Protein AF-X8J5B0-F1 (afdb_monomer_lite)

Structure (mmCIF, N/CA/C/O backbone):
data_AF-X8J5B0-F1
#
_entry.id   AF-X8J5B0-F1
#
loop_
_atom_site.group_PDB
_atom_site.id
_atom_site.type_symbol
_atom_site.label_atom_id
_atom_site.label_alt_id
_atom_site.label_comp_id
_atom_site.label_asym_id
_atom_site.label_entity_id
_atom_site.label_seq_id
_atom_site.pdbx_PDB_ins_code
_atom_site.Cartn_x
_atom_site.Cartn_y
_atom_site.Cartn_z
_atom_site.occupancy
_atom_site.B_iso_or_equiv
_atom_site.auth_seq_id
_atom_site.auth_comp_id
_atom_site.auth_asym_id
_atom_site.auth_atom_id
_atom_site.pdbx_PDB_model_num
ATOM 1 N N . MET A 1 1 ? 30.780 -1.123 -20.603 1.00 78.81 1 MET A N 1
ATOM 2 C CA . MET A 1 1 ? 30.070 -2.339 -20.134 1.00 78.81 1 MET A CA 1
ATOM 3 C C . MET A 1 1 ? 29.829 -2.353 -18.620 1.00 78.81 1 MET A C 1
ATOM 5 O O . MET A 1 1 ? 28.725 -2.694 -18.225 1.00 78.81 1 MET A O 1
ATOM 9 N N . ALA A 1 2 ? 30.777 -1.928 -17.771 1.00 89.94 2 ALA A N 1
ATOM 10 C CA . ALA A 1 2 ? 30.616 -1.955 -16.305 1.00 89.94 2 ALA A CA 1
ATOM 11 C C . ALA A 1 2 ? 29.421 -1.137 -15.756 1.00 89.94 2 ALA A C 1
ATOM 13 O O . ALA A 1 2 ? 28.696 -1.621 -14.894 1.00 89.94 2 ALA A O 1
ATOM 14 N N . SER A 1 3 ? 29.159 0.060 -16.295 1.00 88.50 3 SER A N 1
ATOM 15 C CA . SER A 1 3 ? 28.029 0.903 -15.857 1.00 88.50 3 SER A CA 1
ATOM 16 C C . SER A 1 3 ? 26.660 0.233 -16.072 1.00 88.50 3 SER A C 1
ATOM 18 O O . SER A 1 3 ? 25.812 0.274 -15.188 1.00 88.50 3 SER A O 1
ATOM 20 N N . GLN A 1 4 ? 26.477 -0.478 -17.190 1.00 86.25 4 GLN A N 1
ATOM 21 C CA . GLN A 1 4 ? 25.236 -1.202 -17.497 1.00 86.25 4 GLN A CA 1
ATOM 22 C C . GLN A 1 4 ? 24.986 -2.375 -16.538 1.00 86.25 4 GLN A C 1
ATOM 24 O O . GLN A 1 4 ? 23.852 -2.625 -16.132 1.00 86.25 4 GLN A O 1
ATOM 29 N N . LEU A 1 5 ? 26.048 -3.082 -16.139 1.00 91.38 5 LEU A N 1
ATOM 30 C CA . LEU A 1 5 ? 25.951 -4.162 -15.157 1.00 91.38 5 LEU A CA 1
ATOM 31 C C . LEU A 1 5 ? 25.503 -3.621 -13.790 1.00 91.38 5 LEU A C 1
ATOM 33 O O . LEU A 1 5 ? 24.628 -4.203 -13.154 1.00 91.38 5 LEU A O 1
ATOM 37 N N . MET A 1 6 ? 26.059 -2.483 -13.367 1.00 93.19 6 MET A N 1
ATOM 38 C CA . MET A 1 6 ? 25.746 -1.874 -12.075 1.00 93.19 6 MET A CA 1
ATOM 39 C C . MET A 1 6 ? 24.277 -1.439 -11.989 1.00 93.19 6 MET A C 1
ATOM 41 O O . MET A 1 6 ? 23.604 -1.758 -11.011 1.00 93.19 6 MET A O 1
ATOM 45 N N . THR A 1 7 ? 23.743 -0.799 -13.034 1.00 86.62 7 THR A N 1
ATOM 46 C CA . THR A 1 7 ? 22.325 -0.406 -13.079 1.00 86.62 7 THR A CA 1
ATOM 47 C C . THR A 1 7 ? 21.396 -1.620 -13.024 1.00 86.62 7 THR A C 1
ATOM 49 O O . THR A 1 7 ? 20.408 -1.601 -12.290 1.00 86.62 7 THR A O 1
ATOM 52 N N . ARG A 1 8 ? 21.733 -2.708 -13.734 1.00 89.31 8 ARG A N 1
ATOM 53 C CA . ARG A 1 8 ? 20.959 -3.961 -13.696 1.00 89.31 8 ARG A CA 1
ATOM 54 C C . ARG A 1 8 ? 20.947 -4.587 -12.301 1.00 89.31 8 ARG A C 1
ATOM 56 O O . ARG A 1 8 ? 19.889 -5.001 -11.839 1.00 89.31 8 ARG A O 1
ATOM 63 N N . ILE A 1 9 ? 22.089 -4.610 -11.612 1.00 92.38 9 ILE A N 1
ATOM 64 C CA . ILE A 1 9 ? 22.187 -5.138 -10.243 1.00 92.38 9 ILE A CA 1
ATOM 65 C C . ILE A 1 9 ? 21.355 -4.295 -9.272 1.00 92.38 9 ILE A C 1
ATOM 67 O O . ILE A 1 9 ? 20.587 -4.858 -8.498 1.00 92.38 9 ILE A O 1
ATOM 71 N N . ILE A 1 10 ? 21.455 -2.963 -9.333 1.00 89.12 10 ILE A N 1
ATOM 72 C CA . ILE A 1 10 ? 20.682 -2.063 -8.459 1.00 89.12 10 ILE A CA 1
ATOM 73 C C . ILE A 1 10 ? 19.178 -2.263 -8.665 1.00 89.12 10 ILE A C 1
ATOM 75 O O . ILE A 1 10 ? 18.428 -2.295 -7.689 1.00 89.12 10 ILE A O 1
ATOM 79 N N . PHE A 1 11 ? 18.746 -2.428 -9.917 1.00 83.50 11 PHE A N 1
ATOM 80 C CA . PHE A 1 11 ? 17.347 -2.664 -10.251 1.00 83.50 11 PHE A CA 1
ATOM 81 C C . PHE A 1 11 ? 16.844 -4.010 -9.715 1.00 83.50 11 PHE A C 1
ATOM 83 O O . PHE A 1 11 ? 15.803 -4.054 -9.065 1.00 83.50 11 PHE A O 1
ATOM 90 N N . ILE A 1 12 ? 17.603 -5.093 -9.918 1.00 84.62 12 ILE A N 1
ATOM 91 C CA . ILE A 1 12 ? 17.272 -6.425 -9.382 1.00 84.62 12 ILE A CA 1
ATOM 92 C C . ILE A 1 12 ? 17.216 -6.387 -7.852 1.00 84.62 12 ILE A C 1
ATOM 94 O O . ILE A 1 12 ? 16.295 -6.934 -7.248 1.00 84.62 12 ILE A O 1
ATOM 98 N N . LEU A 1 13 ? 18.173 -5.704 -7.224 1.00 89.31 13 LEU A N 1
ATOM 99 C CA . LEU A 1 13 ? 18.227 -5.559 -5.777 1.00 89.31 13 LEU A CA 1
ATOM 100 C C . LEU A 1 13 ? 17.008 -4.789 -5.252 1.00 89.31 13 LEU A C 1
ATOM 102 O O . LEU A 1 13 ? 16.377 -5.244 -4.305 1.00 89.31 13 LEU A O 1
ATOM 106 N N . HIS A 1 14 ? 16.617 -3.683 -5.890 1.00 84.19 14 HIS A N 1
ATOM 107 C CA . HIS A 1 14 ? 15.386 -2.968 -5.534 1.00 84.19 14 HIS A CA 1
ATOM 108 C C . HIS A 1 14 ? 14.144 -3.837 -5.737 1.00 84.19 14 HIS A C 1
ATOM 110 O O . HIS A 1 14 ? 13.290 -3.886 -4.855 1.00 84.19 14 HIS A O 1
ATOM 116 N N . ALA A 1 15 ? 14.062 -4.566 -6.852 1.00 80.06 15 ALA A N 1
ATOM 117 C CA . ALA A 1 15 ? 12.947 -5.461 -7.143 1.00 80.06 15 ALA A CA 1
ATOM 118 C C . ALA A 1 15 ? 12.813 -6.603 -6.117 1.00 80.06 15 ALA A C 1
ATOM 120 O O . ALA A 1 15 ? 11.701 -7.052 -5.860 1.00 80.06 15 ALA A O 1
ATOM 121 N N . LEU A 1 16 ? 13.918 -7.047 -5.506 1.00 82.12 16 LEU A N 1
ATOM 122 C CA . LEU A 1 16 ? 13.927 -8.061 -4.445 1.00 82.12 16 LEU A CA 1
ATOM 123 C C . LEU A 1 16 ? 13.695 -7.478 -3.045 1.00 82.12 16 LEU A C 1
ATOM 125 O O . LEU A 1 16 ? 12.990 -8.079 -2.241 1.00 82.12 16 LEU A O 1
ATOM 129 N N . ILE A 1 17 ? 14.269 -6.316 -2.738 1.00 84.44 17 ILE A N 1
ATOM 130 C CA . ILE A 1 17 ? 14.182 -5.694 -1.409 1.00 84.44 17 ILE A CA 1
ATOM 131 C C . ILE A 1 17 ? 12.784 -5.121 -1.157 1.00 84.44 17 ILE A C 1
ATOM 133 O O . ILE A 1 17 ? 12.242 -5.272 -0.063 1.00 84.44 17 ILE A O 1
ATOM 137 N N . LEU A 1 18 ? 12.174 -4.487 -2.158 1.00 81.50 18 LEU A N 1
ATOM 138 C CA . LEU A 1 18 ? 10.879 -3.820 -2.017 1.00 81.50 18 LEU A CA 1
ATOM 139 C C . LEU A 1 18 ? 9.735 -4.760 -1.570 1.00 81.50 18 LEU A C 1
ATOM 141 O O . LEU A 1 18 ? 9.028 -4.392 -0.628 1.00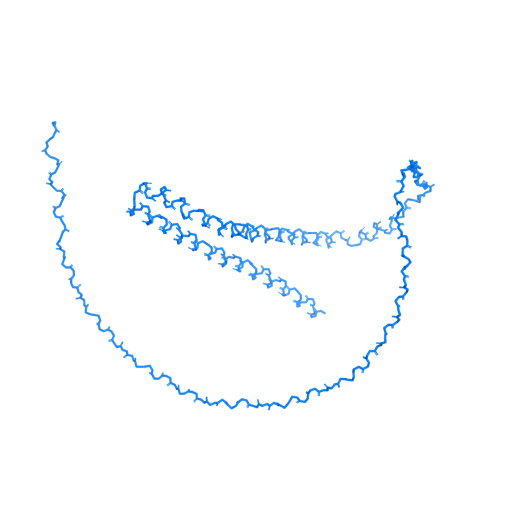 81.50 18 LEU A O 1
ATOM 145 N N . PRO A 1 19 ? 9.558 -5.981 -2.122 1.00 80.94 19 PRO A N 1
ATOM 146 C CA . PRO A 1 19 ? 8.548 -6.911 -1.617 1.00 80.94 19 PRO A CA 1
ATOM 147 C C . PRO A 1 19 ? 8.858 -7.416 -0.202 1.00 80.94 19 PRO A C 1
ATOM 149 O O . PRO A 1 19 ? 7.925 -7.644 0.563 1.00 80.94 19 PRO A O 1
ATOM 152 N N . ILE A 1 20 ? 10.136 -7.541 0.181 1.00 81.19 20 ILE A N 1
ATOM 153 C CA . ILE A 1 20 ? 10.522 -7.942 1.544 1.00 81.19 20 ILE A CA 1
ATOM 154 C C . ILE A 1 20 ? 10.101 -6.868 2.550 1.00 81.19 20 ILE A C 1
ATOM 156 O O . ILE A 1 20 ? 9.441 -7.183 3.538 1.00 81.19 20 ILE A O 1
ATOM 160 N N . TRP A 1 21 ? 10.414 -5.595 2.288 1.00 82.00 21 TRP A N 1
ATOM 161 C CA . TRP A 1 21 ? 9.965 -4.493 3.146 1.00 82.00 21 TRP A CA 1
ATOM 162 C C . TRP A 1 21 ? 8.443 -4.404 3.198 1.00 82.00 21 TRP A C 1
ATOM 164 O O . TRP A 1 21 ? 7.877 -4.270 4.282 1.00 82.00 21 TRP A O 1
ATOM 174 N N . CYS A 1 22 ? 7.775 -4.544 2.050 1.00 79.25 22 CYS A N 1
ATOM 175 C CA . CYS A 1 22 ? 6.317 -4.576 1.988 1.00 79.25 22 CYS A CA 1
ATOM 176 C C . CYS A 1 22 ? 5.740 -5.685 2.882 1.00 79.25 22 CYS A C 1
ATOM 178 O O . CYS A 1 22 ? 4.802 -5.438 3.639 1.00 79.25 22 CYS A O 1
ATOM 180 N N . LEU A 1 23 ? 6.321 -6.887 2.843 1.00 80.94 23 LEU A N 1
ATOM 181 C CA . LEU A 1 23 ? 5.906 -8.024 3.662 1.00 80.94 23 LEU A CA 1
ATOM 182 C C . LEU A 1 23 ? 6.139 -7.775 5.160 1.00 80.94 23 LEU A C 1
ATOM 184 O O . LEU A 1 23 ? 5.244 -8.045 5.958 1.00 80.94 23 LEU A O 1
ATOM 188 N N . VAL A 1 24 ? 7.286 -7.208 5.549 1.00 82.56 24 VAL A N 1
ATOM 189 C CA . VAL A 1 24 ? 7.572 -6.836 6.950 1.00 82.56 24 VAL A CA 1
ATOM 190 C C . VAL A 1 24 ? 6.544 -5.831 7.477 1.00 82.56 24 VAL A C 1
ATOM 192 O O . VAL A 1 24 ? 6.011 -6.018 8.572 1.00 82.56 24 VAL A O 1
ATOM 195 N N . TYR A 1 25 ? 6.213 -4.802 6.694 1.00 79.81 25 TYR A N 1
ATOM 196 C CA . TYR A 1 25 ? 5.171 -3.839 7.059 1.00 79.81 25 TYR A CA 1
ATOM 197 C C . TYR A 1 25 ? 3.799 -4.501 7.207 1.00 79.81 25 TYR A C 1
ATOM 199 O O . TYR A 1 25 ? 3.082 -4.218 8.167 1.00 79.81 25 TYR A O 1
ATOM 207 N N . LEU A 1 26 ? 3.445 -5.407 6.294 1.00 79.00 26 LEU A N 1
ATOM 208 C CA . LEU A 1 26 ? 2.178 -6.139 6.337 1.00 79.00 26 LEU A CA 1
ATOM 209 C C . LEU A 1 26 ? 2.085 -7.010 7.601 1.00 79.00 26 LEU A C 1
ATOM 211 O O . LEU A 1 26 ? 1.063 -6.996 8.284 1.00 79.00 26 LEU A O 1
ATOM 215 N N . ILE A 1 27 ? 3.171 -7.697 7.966 1.00 82.38 27 ILE A N 1
ATOM 216 C CA . ILE A 1 27 ? 3.254 -8.474 9.211 1.00 82.38 27 ILE A CA 1
ATOM 217 C C . ILE A 1 27 ? 3.083 -7.564 10.432 1.00 82.38 27 ILE A C 1
ATOM 219 O O . ILE A 1 27 ? 2.271 -7.871 11.301 1.00 82.38 27 ILE A O 1
ATOM 223 N N . MET A 1 28 ? 3.796 -6.435 10.499 1.00 81.56 28 MET A N 1
ATOM 224 C CA . MET A 1 28 ? 3.673 -5.486 11.616 1.00 81.56 28 MET A CA 1
ATOM 225 C C . MET A 1 28 ? 2.237 -4.981 11.786 1.00 81.56 28 MET A C 1
ATOM 227 O O . MET A 1 28 ? 1.716 -4.930 12.899 1.00 81.56 28 MET A O 1
ATOM 231 N N . LEU A 1 29 ? 1.566 -4.667 10.682 1.00 78.81 29 LEU A N 1
ATOM 232 C CA . LEU A 1 29 ? 0.170 -4.239 10.690 1.00 78.81 29 LEU A CA 1
ATOM 233 C C . LEU A 1 29 ? -0.788 -5.340 11.131 1.00 78.81 29 LEU A C 1
ATOM 235 O O . LEU A 1 29 ? -1.706 -5.074 11.904 1.00 78.81 29 LEU A O 1
ATOM 239 N N . LEU A 1 30 ? -0.566 -6.570 10.672 1.00 82.56 30 LEU A N 1
ATOM 240 C CA . LEU A 1 30 ? -1.341 -7.729 11.097 1.00 82.56 30 LEU A CA 1
ATOM 241 C C . LEU A 1 30 ? -1.200 -7.955 12.609 1.00 82.56 30 LEU A C 1
ATOM 243 O O . LEU A 1 30 ? -2.203 -8.152 13.288 1.00 82.56 30 LEU A O 1
ATOM 247 N N . VAL A 1 31 ? 0.016 -7.844 13.149 1.00 85.31 31 VAL A N 1
ATOM 248 C CA . VAL A 1 31 ? 0.277 -7.945 14.594 1.00 85.31 31 VAL A CA 1
ATOM 249 C C . VAL A 1 31 ? -0.471 -6.857 15.366 1.00 85.31 31 VAL A C 1
ATOM 251 O O . VAL A 1 31 ? -1.183 -7.170 16.318 1.00 85.31 31 VAL A O 1
ATOM 254 N N . VAL A 1 32 ? -0.375 -5.594 14.942 1.00 82.12 32 VAL A N 1
ATOM 255 C CA . VAL A 1 32 ? -1.097 -4.481 15.586 1.00 82.12 32 VAL A CA 1
ATOM 256 C C . VAL A 1 32 ? -2.612 -4.694 15.519 1.00 82.12 32 VAL A C 1
ATOM 258 O O . VAL A 1 32 ? -3.300 -4.523 16.525 1.00 82.12 32 VAL A O 1
ATOM 261 N N . GLY A 1 33 ? -3.134 -5.124 14.369 1.00 81.50 33 GLY A N 1
ATOM 262 C CA . GLY A 1 33 ? -4.551 -5.442 14.198 1.00 81.50 33 GLY A CA 1
ATOM 263 C C . GLY A 1 33 ? -5.023 -6.555 15.136 1.00 81.50 33 GLY A C 1
ATOM 264 O O . GLY A 1 33 ? -6.070 -6.415 15.768 1.00 81.50 33 GLY A O 1
ATOM 265 N N . ILE A 1 34 ? -4.233 -7.622 15.291 1.00 85.25 34 ILE A N 1
ATOM 266 C CA . ILE A 1 34 ? -4.519 -8.714 16.233 1.00 85.25 34 ILE A CA 1
ATOM 267 C C . ILE A 1 34 ? -4.515 -8.207 17.678 1.00 85.25 34 ILE A C 1
ATOM 269 O O . ILE A 1 34 ? -5.426 -8.543 18.430 1.00 85.25 34 ILE A O 1
ATOM 273 N N . ILE A 1 35 ? -3.543 -7.380 18.073 1.00 85.12 35 ILE A N 1
ATOM 274 C CA . ILE A 1 35 ? -3.479 -6.810 19.431 1.00 85.12 35 ILE A CA 1
ATOM 275 C C . ILE A 1 35 ? -4.738 -5.989 19.731 1.00 85.12 35 ILE A C 1
ATOM 277 O O . ILE A 1 35 ? -5.349 -6.162 20.786 1.00 85.12 35 ILE A O 1
ATOM 281 N N . VAL A 1 36 ? -5.159 -5.135 18.796 1.00 81.81 36 VAL A N 1
ATOM 282 C CA . VAL A 1 36 ? -6.389 -4.341 18.934 1.00 81.81 36 VAL A CA 1
ATOM 283 C C . VAL A 1 36 ? -7.616 -5.249 19.028 1.00 81.81 36 VAL A C 1
ATOM 285 O O . VAL A 1 36 ? -8.457 -5.051 19.904 1.00 81.81 36 VAL A O 1
ATOM 288 N N . LEU A 1 37 ? -7.709 -6.272 18.176 1.00 83.31 37 LEU A N 1
ATOM 289 C CA . LEU A 1 37 ? -8.815 -7.230 18.194 1.00 83.31 37 LEU A CA 1
ATOM 290 C C . LEU A 1 37 ? -8.900 -7.974 19.534 1.00 83.31 37 LEU A C 1
ATOM 292 O O . LEU A 1 37 ? -9.986 -8.102 20.097 1.00 83.31 37 LEU A O 1
ATOM 296 N N . LEU A 1 38 ? -7.762 -8.429 20.065 1.00 88.31 38 LEU A N 1
ATOM 297 C CA . LEU A 1 38 ? -7.683 -9.097 21.363 1.00 88.31 38 LEU A CA 1
ATOM 298 C C . LEU A 1 38 ? -8.079 -8.163 22.508 1.00 88.31 38 LEU A C 1
ATOM 300 O O . LEU A 1 38 ? -8.817 -8.581 23.396 1.00 88.31 38 LEU A O 1
ATOM 304 N N . ALA A 1 39 ? -7.647 -6.900 22.475 1.00 82.69 39 ALA A N 1
ATOM 305 C CA . ALA A 1 39 ? -8.042 -5.908 23.472 1.00 82.69 39 ALA A CA 1
ATOM 306 C C . ALA A 1 39 ? -9.564 -5.679 23.473 1.00 82.69 39 ALA A C 1
ATOM 308 O O . ALA A 1 39 ? -10.184 -5.651 24.536 1.00 82.69 39 ALA A O 1
ATOM 309 N N . VAL A 1 40 ? -10.180 -5.586 22.289 1.00 79.69 40 VAL A N 1
ATOM 310 C CA . VAL A 1 40 ? -11.640 -5.463 22.143 1.00 79.69 40 VAL A CA 1
ATOM 311 C C . VAL A 1 40 ? -12.355 -6.721 22.639 1.00 79.69 40 VAL A C 1
ATOM 313 O O . VAL A 1 40 ? -13.332 -6.617 23.381 1.00 79.69 40 VAL A O 1
ATOM 316 N N . ALA A 1 41 ? -11.862 -7.908 22.278 1.00 84.75 41 ALA A N 1
ATOM 317 C CA . ALA A 1 41 ? -12.431 -9.174 22.734 1.00 84.75 41 ALA A CA 1
ATOM 318 C C . ALA A 1 41 ? -12.381 -9.293 24.266 1.00 84.75 41 ALA A C 1
ATOM 320 O O . ALA A 1 41 ? -13.379 -9.647 24.894 1.00 84.75 41 ALA A O 1
ATOM 321 N N . PHE A 1 42 ? -11.251 -8.930 24.876 1.00 86.94 42 PHE A N 1
ATOM 322 C CA . PHE A 1 42 ? -11.080 -8.951 26.327 1.00 86.94 42 PHE A CA 1
ATOM 323 C C . PHE A 1 42 ? -12.009 -7.951 27.031 1.00 86.94 42 PHE A C 1
ATOM 325 O O . PHE A 1 42 ? -12.659 -8.301 28.016 1.00 86.94 42 PHE A O 1
ATOM 332 N N . ALA A 1 43 ? -12.141 -6.735 26.490 1.00 79.81 43 ALA A N 1
ATOM 333 C CA . ALA A 1 43 ? -13.083 -5.739 27.000 1.00 79.81 43 ALA A CA 1
ATOM 334 C C . ALA A 1 43 ? -14.541 -6.234 26.937 1.00 79.81 43 ALA A C 1
ATOM 336 O O . ALA A 1 43 ? -15.314 -6.006 27.869 1.00 79.81 43 ALA A O 1
ATOM 337 N N . GLY A 1 44 ? -14.907 -6.963 25.877 1.00 82.44 44 GLY A N 1
ATOM 338 C CA . GLY A 1 44 ? -16.239 -7.550 25.728 1.00 82.44 44 GLY A CA 1
ATOM 339 C C . GLY A 1 44 ? -16.560 -8.629 26.763 1.00 82.44 44 GLY A C 1
ATOM 340 O O . GLY A 1 44 ? -17.672 -8.657 27.288 1.00 82.44 44 GLY A O 1
ATOM 341 N N . ILE A 1 45 ? -15.584 -9.478 27.100 1.00 87.38 45 ILE A N 1
ATOM 342 C CA . ILE A 1 45 ? -15.751 -10.536 28.111 1.00 87.38 45 ILE A CA 1
ATOM 343 C C . ILE A 1 45 ? -15.959 -9.934 29.510 1.00 87.38 45 ILE A C 1
ATOM 345 O O . ILE A 1 45 ? -16.748 -10.462 30.290 1.00 87.38 45 ILE A O 1
ATOM 349 N N . ALA A 1 46 ? -15.290 -8.822 29.826 1.00 80.94 46 ALA A N 1
ATOM 350 C CA . ALA A 1 46 ? -15.339 -8.214 31.155 1.00 80.94 46 ALA A CA 1
ATOM 351 C C . ALA A 1 46 ? -16.609 -7.384 31.432 1.00 80.94 46 ALA A C 1
ATOM 353 O O . ALA A 1 46 ? -17.001 -7.252 32.590 1.00 80.94 46 ALA A O 1
ATOM 354 N N . GLY A 1 47 ? -17.235 -6.798 30.404 1.00 80.12 47 GLY A N 1
ATOM 355 C CA . GLY A 1 47 ? -18.267 -5.769 30.592 1.00 80.12 47 GLY A CA 1
ATOM 356 C C . GLY A 1 47 ? -19.691 -6.124 30.144 1.00 80.12 47 GLY A C 1
ATOM 357 O O . GLY A 1 47 ? -20.622 -5.377 30.443 1.00 80.12 47 GLY A O 1
ATOM 358 N N . GLY A 1 48 ? -19.895 -7.232 29.426 1.00 83.00 48 GLY A N 1
ATOM 359 C CA . GLY A 1 48 ? -21.196 -7.538 28.821 1.00 83.00 48 GLY A CA 1
ATOM 360 C C . GLY A 1 48 ? -21.596 -6.557 27.701 1.00 83.00 48 GLY A C 1
ATOM 361 O O . GLY A 1 48 ? -20.868 -5.626 27.352 1.00 83.00 48 GLY A O 1
ATOM 362 N N . ALA A 1 49 ? -22.767 -6.777 27.095 1.00 76.31 49 ALA A N 1
ATOM 363 C CA . ALA A 1 49 ? -23.199 -6.059 25.887 1.00 76.31 49 ALA A CA 1
ATOM 364 C C . ALA A 1 49 ? -23.391 -4.540 26.087 1.00 76.31 49 ALA A C 1
ATOM 366 O O . ALA A 1 49 ? -23.166 -3.762 25.160 1.00 76.31 49 ALA A O 1
ATOM 367 N N . GLU A 1 50 ? -23.759 -4.101 27.293 1.00 78.12 50 GLU A N 1
ATOM 368 C CA . GLU A 1 50 ? -23.996 -2.680 27.591 1.00 78.12 50 GLU A CA 1
ATOM 369 C C . GLU A 1 50 ? -22.691 -1.882 27.750 1.00 78.12 50 GLU A C 1
ATOM 371 O O . GLU A 1 50 ? -22.599 -0.728 27.317 1.00 78.12 50 GLU A O 1
ATOM 376 N N . ALA A 1 51 ? -21.637 -2.510 28.282 1.00 73.94 51 ALA A N 1
ATOM 377 C CA . ALA A 1 51 ? -20.307 -1.906 28.326 1.00 73.94 51 ALA A CA 1
ATOM 378 C C . ALA A 1 51 ? -19.674 -1.823 26.930 1.00 73.94 51 ALA A C 1
ATOM 380 O O . ALA A 1 51 ? -18.938 -0.885 26.642 1.00 73.94 51 ALA A O 1
ATOM 381 N N . LEU A 1 52 ? -19.988 -2.768 26.038 1.00 71.75 52 LEU A N 1
ATOM 382 C CA . LEU A 1 52 ? -19.511 -2.740 24.654 1.00 71.75 52 LEU A CA 1
ATOM 383 C C . LEU A 1 52 ? -20.094 -1.569 23.864 1.00 71.75 52 LEU A C 1
ATOM 385 O O . LEU A 1 52 ? -19.365 -0.959 23.091 1.00 71.75 52 LEU A O 1
ATOM 389 N N . ALA A 1 53 ? -21.366 -1.220 24.064 1.00 77.19 53 ALA A N 1
ATOM 390 C CA . ALA A 1 53 ? -21.985 -0.090 23.368 1.00 77.19 53 ALA A CA 1
ATOM 391 C C . ALA A 1 53 ? -21.373 1.256 23.795 1.00 77.19 53 ALA A C 1
ATOM 393 O O . ALA A 1 53 ? -21.030 2.089 22.955 1.00 77.19 53 ALA A O 1
ATOM 394 N N . THR A 1 54 ? -21.162 1.441 25.100 1.00 79.06 54 THR A N 1
ATOM 395 C CA . THR A 1 54 ? -20.553 2.663 25.648 1.00 79.06 54 THR A CA 1
ATOM 396 C C . THR A 1 54 ? -19.057 2.751 25.345 1.00 79.06 54 THR A C 1
ATOM 398 O O . THR A 1 54 ? -18.565 3.825 24.983 1.00 79.06 54 THR A O 1
ATOM 401 N N . ALA A 1 55 ? -18.338 1.626 25.403 1.00 71.12 55 ALA A N 1
ATOM 402 C CA . ALA A 1 55 ? -16.941 1.548 24.990 1.00 71.12 55 ALA A CA 1
ATOM 403 C C . ALA A 1 55 ? -16.784 1.749 23.474 1.00 71.12 55 ALA A C 1
ATOM 405 O O . ALA A 1 55 ? -15.840 2.395 23.026 1.00 71.12 55 ALA A O 1
ATOM 406 N N . ALA A 1 56 ? -17.714 1.256 22.660 1.00 75.06 56 ALA A N 1
ATOM 407 C CA . ALA A 1 56 ? -17.640 1.435 21.219 1.00 75.06 56 ALA A CA 1
ATOM 408 C C . ALA A 1 56 ? -17.658 2.920 20.837 1.00 75.06 56 ALA A C 1
ATOM 410 O O . ALA A 1 56 ? -16.802 3.366 20.079 1.00 75.06 56 ALA A O 1
ATOM 411 N N . GLU A 1 57 ? -18.558 3.725 21.398 1.00 80.25 57 GLU A N 1
ATOM 412 C CA . GLU A 1 57 ? -18.604 5.155 21.069 1.00 80.25 57 GLU A CA 1
ATOM 413 C C . GLU A 1 57 ? -17.402 5.948 21.590 1.00 80.25 57 GLU A C 1
ATOM 415 O O . GLU A 1 57 ? -16.927 6.859 20.904 1.00 80.25 57 GLU A O 1
ATOM 420 N N . THR A 1 58 ? -16.884 5.595 22.768 1.00 83.06 58 THR A N 1
ATOM 421 C CA . THR A 1 58 ? -15.733 6.290 23.366 1.00 83.06 58 THR A CA 1
ATOM 422 C C . THR A 1 58 ? -14.410 5.905 22.718 1.00 83.06 58 THR A C 1
ATOM 424 O O . THR A 1 58 ? -13.553 6.770 22.537 1.00 83.06 58 THR A O 1
ATOM 427 N N . TRP A 1 59 ? -14.247 4.643 22.321 1.00 80.19 59 TRP A N 1
ATOM 428 C CA . TRP A 1 59 ? -12.983 4.129 21.801 1.00 80.19 59 TRP A CA 1
ATOM 429 C C . TRP A 1 59 ? -12.955 4.034 20.273 1.00 80.19 59 TRP A C 1
ATOM 431 O O . TRP A 1 59 ? -11.943 4.412 19.687 1.00 80.19 59 TRP A O 1
ATOM 441 N N . LEU A 1 60 ? -14.030 3.618 19.581 1.00 77.56 60 LEU A N 1
ATOM 442 C CA . LEU A 1 60 ? -13.975 3.489 18.113 1.00 77.56 60 LEU A CA 1
ATOM 443 C C . LEU A 1 60 ? -13.867 4.831 17.397 1.00 77.56 60 LEU A C 1
ATOM 445 O O . LEU A 1 60 ? -13.254 4.876 16.339 1.00 77.56 60 LEU A O 1
ATOM 449 N N . ARG A 1 61 ? -14.432 5.922 17.921 1.00 83.00 61 ARG A N 1
ATOM 450 C CA . ARG A 1 61 ? -14.327 7.234 17.259 1.00 83.00 61 ARG A CA 1
ATOM 451 C C . ARG A 1 61 ? -12.880 7.731 17.148 1.00 83.00 61 ARG A C 1
ATOM 453 O O . ARG A 1 61 ? -12.445 7.995 16.025 1.00 83.00 61 ARG A O 1
ATOM 460 N N . PRO A 1 62 ? -12.104 7.829 18.243 1.00 83.19 62 PRO A N 1
ATOM 461 C CA . PRO A 1 62 ? -10.697 8.195 18.142 1.00 83.19 62 PRO A CA 1
ATOM 462 C C . PRO A 1 62 ? -9.888 7.117 17.419 1.00 83.19 62 PRO A C 1
ATOM 464 O O . PRO A 1 62 ? -9.029 7.456 16.608 1.00 83.19 62 PRO A O 1
ATOM 467 N N . LEU A 1 63 ? -10.196 5.832 17.630 1.00 78.06 63 LEU A N 1
ATOM 468 C CA . LEU A 1 63 ? -9.488 4.749 16.951 1.00 78.06 63 LEU A CA 1
ATOM 469 C C . LEU A 1 63 ? -9.694 4.793 15.434 1.00 78.06 63 LEU A C 1
ATOM 471 O O . LEU A 1 63 ? -8.742 4.576 14.704 1.00 78.06 63 LEU A O 1
ATOM 475 N N . TYR A 1 64 ? -10.891 5.119 14.945 1.00 80.81 64 TYR A N 1
ATOM 476 C CA . TYR A 1 64 ? -11.175 5.253 13.516 1.00 80.81 64 TYR A CA 1
ATOM 477 C C . TYR A 1 64 ? -10.457 6.458 12.912 1.00 80.81 64 TYR A C 1
ATOM 479 O O . TYR A 1 64 ? -9.897 6.351 11.827 1.00 80.81 64 TYR A O 1
ATOM 487 N N . ILE A 1 65 ? -10.412 7.587 13.622 1.00 85.69 65 ILE A N 1
ATOM 488 C CA . ILE A 1 65 ? -9.656 8.771 13.184 1.00 85.69 65 ILE A CA 1
ATOM 489 C C . ILE A 1 65 ? -8.159 8.452 13.098 1.00 85.69 65 ILE A C 1
ATOM 491 O O . ILE A 1 65 ? -7.496 8.870 12.152 1.00 85.69 65 ILE A O 1
ATOM 495 N N . ILE A 1 66 ? -7.640 7.673 14.050 1.00 80.00 66 ILE A N 1
ATOM 496 C CA . ILE A 1 66 ? -6.243 7.235 14.051 1.00 80.00 66 ILE A CA 1
ATOM 497 C C . ILE A 1 66 ? -6.009 6.175 12.971 1.00 80.00 66 ILE A C 1
ATOM 499 O O . ILE A 1 66 ? -5.005 6.258 12.281 1.00 80.00 66 ILE A O 1
ATOM 503 N N . ALA A 1 67 ? -6.918 5.216 12.782 1.00 78.56 67 ALA A N 1
ATOM 504 C CA . ALA A 1 67 ? -6.773 4.084 11.865 1.00 78.56 67 ALA A CA 1
ATOM 505 C C . ALA A 1 67 ? -7.031 4.448 10.396 1.00 78.56 67 ALA A C 1
ATOM 507 O O . ALA A 1 67 ? -6.434 3.839 9.511 1.00 78.56 67 ALA A O 1
ATOM 508 N N . ALA A 1 68 ? -7.875 5.443 10.113 1.00 82.25 68 ALA A N 1
ATOM 509 C CA . ALA A 1 68 ? -8.197 5.892 8.759 1.00 82.25 68 ALA A CA 1
ATOM 510 C C . ALA A 1 68 ? -6.956 6.209 7.896 1.00 82.25 68 ALA A C 1
ATOM 512 O O . ALA A 1 68 ? -6.861 5.661 6.794 1.00 82.25 68 ALA A O 1
ATOM 513 N N . PRO A 1 69 ? -5.969 7.011 8.350 1.00 78.62 69 PRO A N 1
ATOM 514 C CA . PRO A 1 69 ? -4.753 7.235 7.575 1.00 78.62 69 PRO A CA 1
ATOM 515 C C . PRO A 1 69 ? -3.944 5.949 7.389 1.00 78.62 69 PRO A C 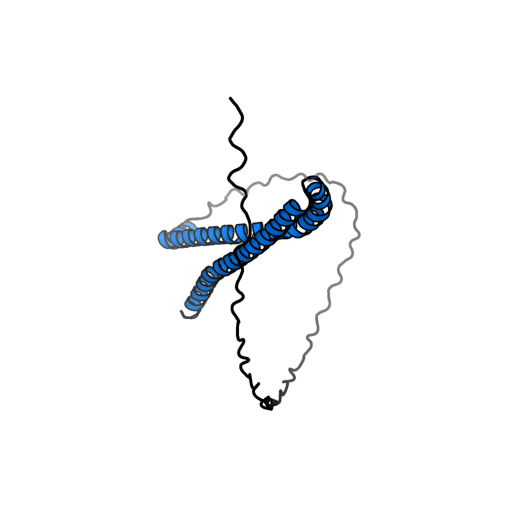1
ATOM 517 O O . PRO A 1 69 ? -3.378 5.764 6.318 1.00 78.62 69 PRO A O 1
ATOM 520 N N . PHE A 1 70 ? -3.935 5.024 8.357 1.00 77.81 70 PHE A N 1
ATOM 521 C CA . PHE A 1 70 ? -3.270 3.731 8.170 1.00 77.81 70 PHE A CA 1
ATOM 522 C C . PHE A 1 70 ? -3.966 2.895 7.105 1.00 77.81 70 PHE A C 1
ATOM 524 O O . PHE A 1 70 ? -3.277 2.353 6.259 1.00 77.81 70 PHE A O 1
ATOM 531 N N . VAL A 1 71 ? -5.297 2.829 7.062 1.00 80.38 71 VAL A N 1
ATOM 532 C CA . VAL A 1 71 ? -6.016 2.094 6.004 1.00 80.38 71 VAL A CA 1
ATOM 533 C C . VAL A 1 71 ? -5.694 2.664 4.620 1.00 80.38 71 VAL A C 1
ATOM 535 O O . VAL A 1 71 ? -5.452 1.901 3.687 1.00 80.38 71 VAL A O 1
ATOM 538 N N . VAL A 1 72 ? -5.618 3.991 4.488 1.00 83.44 72 VAL A N 1
ATOM 539 C CA . VAL 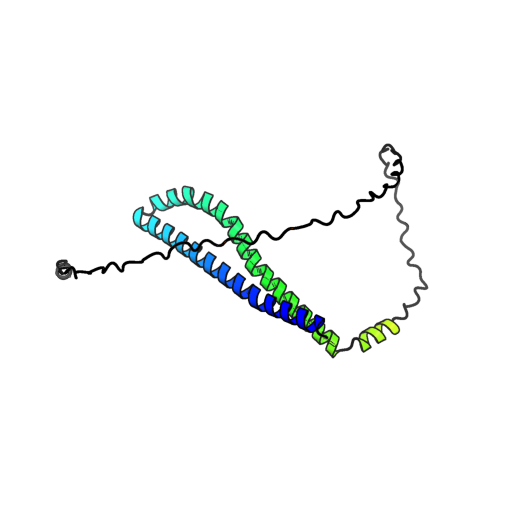A 1 72 ? -5.216 4.646 3.233 1.00 83.44 72 VAL A CA 1
ATOM 540 C C . VAL A 1 72 ? -3.756 4.344 2.897 1.00 83.44 72 VAL A C 1
ATOM 542 O O . VAL A 1 72 ? -3.457 3.984 1.762 1.00 83.44 72 VAL A O 1
ATOM 545 N N . VAL A 1 73 ? -2.850 4.427 3.872 1.00 81.00 73 VAL A N 1
ATOM 546 C CA . VAL A 1 73 ? -1.429 4.096 3.687 1.00 81.00 73 VAL A CA 1
ATOM 547 C C . VAL A 1 73 ? -1.257 2.627 3.312 1.00 81.00 73 VAL A C 1
ATOM 549 O O . VAL A 1 73 ? -0.482 2.331 2.417 1.00 81.00 73 VAL A O 1
ATOM 552 N N . ILE A 1 74 ? -2.014 1.713 3.915 1.00 78.25 74 ILE A N 1
ATOM 553 C CA . ILE A 1 74 ? -2.015 0.279 3.604 1.00 78.25 74 ILE A CA 1
ATOM 554 C C . ILE A 1 74 ? -2.539 0.039 2.196 1.00 78.25 74 ILE A C 1
ATOM 556 O O . ILE A 1 74 ? -1.904 -0.669 1.419 1.00 78.25 74 ILE A O 1
ATOM 560 N N . GLY A 1 75 ? -3.665 0.661 1.844 1.00 81.62 75 GLY A N 1
ATOM 561 C CA . GLY A 1 75 ? -4.215 0.609 0.494 1.00 81.62 75 GLY A CA 1
ATOM 562 C C . GLY A 1 75 ? -3.196 1.098 -0.532 1.00 81.62 75 GLY A C 1
ATOM 563 O O . GLY A 1 75 ? -2.917 0.396 -1.498 1.00 81.62 75 GLY A O 1
ATOM 564 N N . CYS A 1 76 ? -2.557 2.241 -0.282 1.00 79.12 76 CYS A N 1
ATOM 565 C CA . CYS A 1 76 ? -1.487 2.764 -1.127 1.00 79.12 76 CYS A CA 1
ATOM 566 C C . CYS A 1 76 ? -0.266 1.835 -1.165 1.00 79.12 76 CYS A C 1
ATOM 568 O O . CYS A 1 76 ? 0.261 1.595 -2.244 1.00 79.12 76 CYS A O 1
ATOM 570 N N . LEU A 1 77 ? 0.161 1.266 -0.037 1.00 76.88 77 LEU A N 1
ATOM 571 C CA . LEU A 1 77 ? 1.300 0.346 0.040 1.00 76.88 77 LEU A CA 1
ATOM 572 C C . LEU A 1 77 ? 1.044 -0.987 -0.660 1.00 76.88 77 LEU A C 1
ATOM 574 O O . LEU A 1 77 ? 2.007 -1.626 -1.057 1.00 76.88 77 LEU A O 1
ATOM 578 N N . ILE A 1 78 ? -0.209 -1.409 -0.828 1.00 80.19 78 ILE A N 1
ATOM 579 C CA . ILE A 1 78 ? -0.560 -2.617 -1.587 1.00 80.19 78 ILE A CA 1
ATOM 580 C C . ILE A 1 78 ? -0.753 -2.276 -3.068 1.00 80.19 78 ILE A C 1
ATOM 582 O O . ILE A 1 78 ? -0.203 -2.942 -3.942 1.00 80.19 78 ILE A O 1
ATOM 586 N N . VAL A 1 79 ? -1.505 -1.216 -3.370 1.00 82.88 79 VAL A N 1
ATOM 587 C CA . VAL A 1 79 ? -1.839 -0.829 -4.748 1.00 82.88 79 VAL A CA 1
ATOM 588 C C . VAL A 1 79 ? -0.607 -0.318 -5.491 1.00 82.88 79 VAL A C 1
ATOM 590 O O . VAL A 1 79 ? -0.401 -0.685 -6.643 1.00 82.88 79 VAL A O 1
ATOM 593 N N . PHE A 1 80 ? 0.253 0.471 -4.847 1.00 82.81 80 PHE A N 1
ATOM 594 C CA . PHE A 1 80 ? 1.434 1.051 -5.484 1.00 82.81 80 PHE A CA 1
ATOM 595 C C . PHE A 1 80 ? 2.435 0.009 -6.014 1.00 82.81 80 PHE A C 1
ATOM 597 O O . PHE A 1 80 ? 2.781 0.105 -7.190 1.00 82.81 80 PHE A O 1
ATOM 604 N N . PRO A 1 81 ? 2.886 -1.010 -5.252 1.00 78.88 81 PRO A N 1
ATOM 605 C CA . PRO A 1 81 ? 3.784 -2.033 -5.783 1.00 78.88 81 PRO A CA 1
ATOM 606 C C . PRO A 1 81 ? 3.098 -2.942 -6.800 1.00 78.88 81 PRO A C 1
ATOM 608 O O . PRO A 1 81 ? 3.768 -3.405 -7.717 1.00 78.88 81 PRO A O 1
ATOM 611 N N . ILE A 1 82 ? 1.783 -3.170 -6.699 1.00 80.81 82 ILE A N 1
ATOM 612 C CA . ILE A 1 82 ? 1.039 -3.907 -7.730 1.00 80.81 82 ILE A CA 1
ATOM 613 C C . ILE A 1 82 ? 1.031 -3.103 -9.035 1.00 80.81 82 ILE A C 1
ATOM 615 O O . ILE A 1 82 ? 1.407 -3.632 -10.078 1.00 80.81 82 ILE A O 1
ATOM 619 N N . CYS A 1 83 ? 0.682 -1.816 -8.992 1.00 78.31 83 CYS A N 1
ATOM 620 C CA . CYS A 1 83 ? 0.708 -0.936 -10.159 1.00 78.31 83 CYS A CA 1
ATOM 621 C C . CYS A 1 83 ? 2.124 -0.778 -10.732 1.00 78.31 83 CYS A C 1
ATOM 623 O O . CYS A 1 83 ? 2.300 -0.856 -11.947 1.00 78.31 83 CYS A O 1
ATOM 625 N N . ALA A 1 84 ? 3.136 -0.604 -9.880 1.00 83.62 84 ALA A N 1
ATOM 626 C CA . ALA A 1 84 ? 4.533 -0.505 -10.293 1.00 83.62 84 ALA A CA 1
ATOM 627 C C . ALA A 1 84 ? 5.044 -1.825 -10.890 1.00 83.62 84 ALA A C 1
ATOM 629 O O . ALA A 1 84 ? 5.700 -1.816 -11.928 1.00 83.62 84 ALA A O 1
ATOM 630 N N . GLY A 1 85 ? 4.699 -2.961 -10.281 1.00 83.56 85 GLY A N 1
ATOM 631 C CA . GLY A 1 85 ? 5.027 -4.295 -10.774 1.00 83.56 85 GLY A CA 1
ATOM 632 C C . GLY A 1 85 ? 4.387 -4.575 -12.130 1.00 83.56 85 GLY A C 1
ATOM 633 O O . GLY A 1 85 ? 5.086 -4.962 -13.062 1.00 83.56 85 GLY A O 1
ATOM 634 N N . ILE A 1 86 ? 3.088 -4.296 -12.283 1.00 85.69 86 ILE A N 1
ATOM 635 C CA . ILE A 1 86 ? 2.386 -4.385 -13.572 1.00 85.69 86 ILE A CA 1
ATOM 636 C C . ILE A 1 86 ? 3.052 -3.464 -14.600 1.00 85.69 86 ILE A C 1
ATOM 638 O O . ILE A 1 86 ? 3.316 -3.897 -15.717 1.00 85.69 86 ILE A O 1
ATOM 642 N N . GLY A 1 87 ? 3.381 -2.225 -14.226 1.00 86.50 87 GLY A N 1
ATOM 643 C CA . GLY A 1 87 ? 4.072 -1.278 -15.100 1.00 86.50 87 GLY A CA 1
ATOM 644 C C . GLY A 1 87 ? 5.435 -1.787 -15.572 1.00 86.50 87 GLY A C 1
ATOM 645 O O . GLY A 1 87 ? 5.739 -1.700 -16.758 1.00 86.50 87 GLY A O 1
ATOM 646 N N . LEU A 1 88 ? 6.232 -2.377 -14.679 1.00 86.56 88 LEU A N 1
ATOM 647 C CA . LEU A 1 88 ? 7.533 -2.962 -15.015 1.00 86.56 88 LEU A CA 1
ATOM 648 C C . LEU A 1 88 ? 7.411 -4.215 -15.882 1.00 86.56 88 LEU A C 1
ATOM 650 O O . LEU A 1 88 ? 8.197 -4.384 -16.811 1.00 86.56 88 LEU A O 1
ATOM 654 N N . VAL A 1 89 ? 6.423 -5.072 -15.619 1.00 83.38 89 VAL A N 1
ATOM 655 C CA . VAL A 1 89 ? 6.135 -6.242 -16.461 1.00 83.38 89 VAL A CA 1
ATOM 656 C C . VAL A 1 89 ? 5.711 -5.794 -17.857 1.00 83.38 89 VAL A C 1
ATOM 658 O O . VAL A 1 89 ? 6.254 -6.289 -18.841 1.00 83.38 89 VAL A O 1
ATOM 661 N N . LEU A 1 90 ? 4.805 -4.820 -17.962 1.00 87.81 90 LEU A N 1
ATOM 662 C CA . LEU A 1 90 ? 4.377 -4.258 -19.243 1.00 87.81 90 LEU A CA 1
ATOM 663 C C . LEU A 1 90 ? 5.534 -3.588 -19.983 1.00 87.81 90 LEU A C 1
ATOM 665 O O . LEU A 1 90 ? 5.687 -3.803 -21.181 1.00 87.81 90 LEU A O 1
ATOM 669 N N . LEU A 1 91 ? 6.375 -2.827 -19.281 1.00 87.69 91 LEU A N 1
ATOM 670 C CA . LEU A 1 91 ? 7.564 -2.208 -19.861 1.00 87.69 91 LEU A CA 1
ATOM 671 C C . LEU A 1 91 ? 8.567 -3.263 -20.341 1.00 87.69 91 LEU A C 1
ATOM 673 O O . LEU A 1 91 ? 9.135 -3.107 -21.415 1.00 87.69 91 LEU A O 1
ATOM 677 N N . GLY A 1 92 ? 8.756 -4.347 -19.586 1.00 86.12 92 GLY A N 1
ATOM 678 C CA . GLY A 1 92 ? 9.595 -5.479 -19.979 1.00 86.12 92 GLY A CA 1
ATOM 679 C C . GLY A 1 92 ? 9.052 -6.210 -21.206 1.00 86.12 92 GLY A C 1
ATOM 680 O O . GLY A 1 92 ? 9.811 -6.502 -22.124 1.00 86.12 92 GLY A O 1
ATOM 681 N N . ILE A 1 93 ? 7.739 -6.445 -21.270 1.00 82.94 93 ILE A N 1
ATOM 682 C CA . ILE A 1 93 ? 7.078 -7.008 -22.456 1.00 82.94 93 ILE A CA 1
ATOM 683 C C . ILE A 1 93 ? 7.261 -6.069 -23.650 1.00 82.94 93 ILE A C 1
ATOM 685 O O . ILE A 1 93 ? 7.656 -6.527 -24.715 1.00 82.94 93 ILE A O 1
ATOM 689 N N . LEU A 1 94 ? 7.036 -4.764 -23.479 1.00 86.31 94 LEU A N 1
ATOM 690 C CA . LEU A 1 94 ? 7.219 -3.769 -24.536 1.00 86.31 94 LEU A CA 1
ATOM 691 C C . LEU A 1 94 ? 8.676 -3.718 -25.008 1.00 86.31 94 LEU A C 1
ATOM 693 O O . LEU A 1 94 ? 8.926 -3.636 -26.203 1.00 86.31 94 LEU A O 1
ATOM 697 N N . TYR A 1 95 ? 9.630 -3.816 -24.081 1.00 85.75 95 TYR A N 1
ATOM 698 C CA . TYR A 1 95 ? 11.056 -3.884 -24.382 1.00 85.75 95 TYR A CA 1
ATOM 699 C C . TYR A 1 95 ? 11.394 -5.134 -25.202 1.00 85.75 95 TYR A C 1
ATOM 701 O O . TYR A 1 95 ? 12.016 -5.015 -26.251 1.00 85.75 95 TYR A O 1
ATOM 709 N N . VAL A 1 96 ? 10.918 -6.313 -24.786 1.00 82.38 96 VAL A N 1
ATOM 710 C CA . VAL A 1 96 ? 11.130 -7.576 -25.514 1.00 82.38 96 VAL A CA 1
ATOM 711 C C . VAL A 1 96 ? 10.441 -7.563 -26.881 1.00 82.38 96 VAL A C 1
ATOM 713 O O . VAL A 1 96 ? 11.021 -8.051 -27.844 1.00 82.38 96 VAL A O 1
ATOM 716 N N . LEU A 1 97 ? 9.237 -6.998 -26.999 1.00 81.19 97 LEU A N 1
ATOM 717 C CA . LEU A 1 97 ? 8.535 -6.857 -28.280 1.00 81.19 97 LEU A CA 1
ATOM 718 C C . LEU A 1 97 ? 9.257 -5.872 -29.212 1.00 81.19 97 LEU A C 1
ATOM 720 O O . LEU A 1 97 ? 9.454 -6.182 -30.383 1.00 81.19 97 LEU A O 1
ATOM 724 N N . CYS A 1 98 ? 9.729 -4.734 -28.694 1.00 78.69 98 CYS A N 1
ATOM 725 C CA . CYS A 1 98 ? 10.566 -3.798 -29.450 1.00 78.69 98 CYS A CA 1
ATOM 726 C C . CYS A 1 98 ? 11.889 -4.433 -29.898 1.00 78.69 98 CYS A C 1
ATOM 728 O O . CYS A 1 98 ? 12.363 -4.151 -30.997 1.00 78.69 98 CYS A O 1
ATOM 730 N N . GLU A 1 99 ? 12.493 -5.279 -29.062 1.00 86.06 99 GLU A N 1
ATOM 731 C CA . GLU A 1 99 ? 13.746 -5.962 -29.392 1.00 86.06 99 GLU A CA 1
ATOM 732 C C . GLU A 1 99 ? 13.536 -7.102 -30.398 1.00 86.06 99 GLU A C 1
ATOM 734 O O . GLU A 1 99 ? 14.388 -7.329 -31.254 1.00 86.06 99 GLU A O 1
ATOM 739 N N . LYS A 1 100 ? 12.394 -7.796 -30.341 1.00 70.50 100 LYS A N 1
ATOM 740 C CA . LYS A 1 100 ? 12.102 -8.956 -31.193 1.00 70.50 100 LYS A CA 1
ATOM 741 C C . LYS A 1 100 ? 11.575 -8.578 -32.583 1.00 70.50 100 LYS A C 1
ATOM 743 O O . LYS A 1 100 ? 11.886 -9.295 -33.530 1.00 70.50 100 LYS A O 1
ATOM 748 N N . ASP A 1 101 ? 10.847 -7.464 -32.709 1.00 57.25 101 ASP A N 1
ATOM 749 C CA . ASP A 1 101 ? 10.207 -7.041 -33.969 1.00 57.25 101 ASP A CA 1
ATOM 750 C C . ASP A 1 101 ? 10.833 -5.788 -34.616 1.00 57.25 101 ASP A C 1
ATOM 752 O O . ASP A 1 101 ? 10.344 -5.284 -35.626 1.00 57.25 101 ASP A O 1
ATOM 756 N N . GLY A 1 102 ? 11.984 -5.333 -34.117 1.00 57.19 102 GLY A N 1
ATOM 757 C CA . GLY A 1 102 ? 12.873 -4.478 -34.891 1.00 57.19 102 GLY A CA 1
ATOM 758 C C . GLY A 1 102 ? 12.687 -2.984 -34.655 1.00 57.19 102 GLY A C 1
ATOM 759 O O . GLY A 1 102 ? 11.795 -2.330 -35.204 1.00 57.19 102 GLY A O 1
ATOM 760 N N . LEU A 1 103 ? 13.693 -2.411 -33.991 1.00 54.47 103 LEU A N 1
ATOM 761 C CA . LEU A 1 103 ? 14.087 -1.030 -34.261 1.00 54.47 103 LEU A CA 1
ATOM 762 C C . LEU A 1 103 ? 14.247 -0.798 -35.773 1.00 54.47 103 LEU A C 1
ATOM 764 O O . LEU A 1 103 ? 13.845 0.251 -36.258 1.00 54.47 103 LEU A O 1
ATOM 768 N N . ASP A 1 104 ? 14.716 -1.800 -36.520 1.00 62.97 104 ASP A N 1
ATOM 769 C CA . ASP A 1 104 ? 14.910 -1.719 -37.969 1.00 62.97 104 ASP A CA 1
ATOM 770 C C . ASP A 1 104 ? 13.596 -1.498 -38.741 1.00 62.97 104 ASP A C 1
ATOM 772 O O . ASP A 1 104 ? 13.565 -0.691 -39.669 1.00 62.97 104 ASP A O 1
ATOM 776 N N . SER A 1 105 ? 12.480 -2.123 -38.332 1.00 64.75 105 SER A N 1
ATOM 777 C CA . SER A 1 105 ? 11.175 -1.919 -38.985 1.00 64.75 105 SER A CA 1
ATOM 778 C C . SER A 1 105 ? 10.509 -0.603 -38.574 1.00 64.75 105 SER A C 1
ATOM 780 O O . SER A 1 105 ? 9.752 -0.030 -39.363 1.00 64.75 105 SER A O 1
ATOM 782 N N . LEU A 1 106 ? 10.768 -0.106 -37.360 1.00 64.81 106 LEU A N 1
ATOM 783 C CA . LEU A 1 106 ? 10.288 1.207 -36.920 1.00 64.81 106 LEU A CA 1
ATOM 784 C C . LEU A 1 106 ? 11.081 2.337 -37.594 1.00 64.81 106 LEU A C 1
ATOM 786 O O . LEU A 1 106 ? 10.504 3.357 -37.976 1.00 64.81 106 LEU A O 1
ATOM 790 N N . GLU A 1 107 ? 12.388 2.150 -37.778 1.00 68.75 107 GLU A N 1
ATOM 791 C CA . GLU A 1 107 ? 13.258 3.104 -38.462 1.00 68.75 107 GLU A CA 1
ATOM 792 C C . GLU A 1 107 ? 12.975 3.131 -39.972 1.00 68.75 107 GLU A C 1
ATOM 794 O O . GLU A 1 107 ? 12.888 4.217 -40.551 1.00 68.75 107 GLU A O 1
ATOM 799 N N . ASP A 1 108 ? 12.710 1.981 -40.605 1.00 69.25 108 ASP A N 1
ATOM 800 C CA . ASP A 1 108 ? 12.230 1.932 -41.995 1.00 69.25 108 ASP A CA 1
ATOM 801 C C . ASP A 1 108 ? 10.802 2.459 -42.149 1.00 69.25 108 ASP A C 1
ATOM 803 O O . ASP A 1 108 ? 10.506 3.166 -43.117 1.00 69.25 108 ASP A O 1
ATOM 807 N N . GLY A 1 109 ? 9.929 2.209 -41.170 1.00 68.75 109 GLY A N 1
ATOM 808 C CA . GLY A 1 109 ? 8.610 2.829 -41.093 1.00 68.75 109 GLY A CA 1
ATOM 809 C C . GLY A 1 109 ? 8.711 4.354 -41.049 1.00 68.75 109 GLY A C 1
ATOM 810 O O . GLY A 1 109 ? 8.094 5.031 -41.869 1.00 68.75 109 GLY A O 1
ATOM 811 N N . MET A 1 110 ? 9.542 4.914 -40.163 1.00 68.31 110 MET A N 1
ATOM 812 C CA . MET A 1 110 ? 9.744 6.365 -40.051 1.00 68.31 110 MET A CA 1
ATOM 813 C C . MET A 1 110 ? 10.454 6.978 -41.266 1.00 68.31 110 MET A C 1
ATOM 815 O O . MET A 1 110 ? 10.111 8.094 -41.657 1.00 68.31 110 MET A O 1
ATOM 819 N N . ARG A 1 111 ? 11.387 6.267 -41.912 1.00 67.56 111 ARG A N 1
ATOM 820 C CA . ARG A 1 111 ? 12.024 6.725 -43.162 1.00 67.56 111 ARG A CA 1
ATOM 821 C C . ARG A 1 111 ? 11.064 6.703 -44.359 1.00 67.56 111 ARG A C 1
ATOM 823 O O . ARG A 1 111 ? 11.154 7.581 -45.220 1.00 67.56 111 ARG A O 1
ATOM 830 N N . ASN A 1 112 ? 10.122 5.756 -44.405 1.00 63.69 112 ASN A N 1
ATOM 831 C CA . ASN A 1 112 ? 9.072 5.696 -45.430 1.00 63.69 112 ASN A CA 1
ATOM 832 C C . ASN A 1 112 ? 7.795 6.472 -45.084 1.00 63.69 112 ASN A C 1
ATOM 834 O O . ASN A 1 112 ? 6.971 6.689 -45.979 1.00 63.69 112 ASN A O 1
ATOM 838 N N . PHE A 1 113 ? 7.675 7.017 -43.870 1.00 54.72 113 PHE A N 1
ATOM 839 C CA . PHE A 1 113 ? 6.810 8.161 -43.576 1.00 54.72 113 PHE A CA 1
ATOM 840 C C . PHE A 1 113 ? 7.380 9.421 -44.249 1.00 54.72 113 PHE A C 1
ATOM 842 O O . PHE A 1 113 ? 7.705 10.435 -43.633 1.00 54.72 113 PHE A O 1
ATOM 849 N N . ARG A 1 114 ? 7.427 9.400 -45.586 1.00 60.44 114 ARG A N 1
ATOM 850 C CA . ARG A 1 114 ? 7.266 10.618 -46.369 1.00 60.44 114 ARG A CA 1
ATOM 851 C C . ARG A 1 114 ? 5.948 11.205 -45.897 1.00 60.44 114 ARG A C 1
ATOM 853 O O . ARG A 1 114 ? 4.897 10.681 -46.263 1.00 60.44 114 ARG A O 1
ATOM 860 N N . PHE A 1 115 ? 6.014 12.251 -45.069 1.00 54.06 115 PHE A N 1
ATOM 861 C CA . PHE A 1 115 ? 4.861 13.073 -44.723 1.00 54.06 115 PHE A CA 1
ATOM 862 C C . PHE A 1 115 ? 4.021 13.206 -45.992 1.00 54.06 115 PHE A C 1
ATOM 864 O O . PHE A 1 115 ? 4.563 13.721 -46.984 1.00 54.06 115 PHE A O 1
ATOM 871 N N . PRO A 1 116 ? 2.773 12.686 -46.035 1.00 56.62 116 PRO A N 1
ATOM 872 C CA . PRO A 1 116 ? 1.914 12.906 -47.180 1.00 56.62 116 PRO A CA 1
ATOM 873 C C . PRO A 1 116 ? 1.905 14.407 -47.334 1.00 56.62 116 PRO A C 1
ATOM 875 O O . PRO A 1 116 ? 1.511 15.113 -46.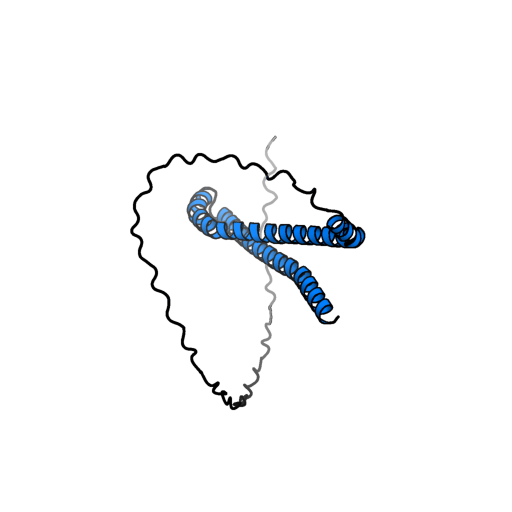412 1.00 56.62 116 PRO A O 1
ATOM 878 N N . LYS A 1 117 ? 2.523 14.873 -48.421 1.00 55.72 117 LYS A N 1
ATOM 879 C CA . LYS A 1 117 ? 2.836 16.273 -48.669 1.00 55.72 117 LYS A CA 1
ATOM 880 C C . LYS A 1 117 ? 1.521 16.997 -48.433 1.00 55.72 117 LYS A C 1
ATOM 882 O O . LYS A 1 117 ? 0.630 16.871 -49.272 1.00 55.72 117 LYS A O 1
ATOM 887 N N . LEU A 1 118 ? 1.369 17.637 -47.269 1.00 52.50 118 LEU A N 1
ATOM 888 C CA . LEU A 1 118 ? 0.145 18.306 -46.838 1.00 52.50 118 LEU A CA 1
ATOM 889 C C . LEU A 1 118 ? 0.014 19.545 -47.727 1.00 52.50 118 LEU A C 1
ATOM 891 O O . LEU A 1 118 ? 0.244 20.675 -47.313 1.00 52.50 118 LEU A O 1
ATOM 895 N N . ARG A 1 119 ? -0.296 19.326 -49.010 1.00 53.81 119 ARG A N 1
ATOM 896 C CA . ARG A 1 119 ? -0.585 20.354 -50.012 1.00 53.81 119 ARG A CA 1
ATOM 897 C C . ARG A 1 119 ? -1.987 20.928 -49.825 1.00 53.81 119 AR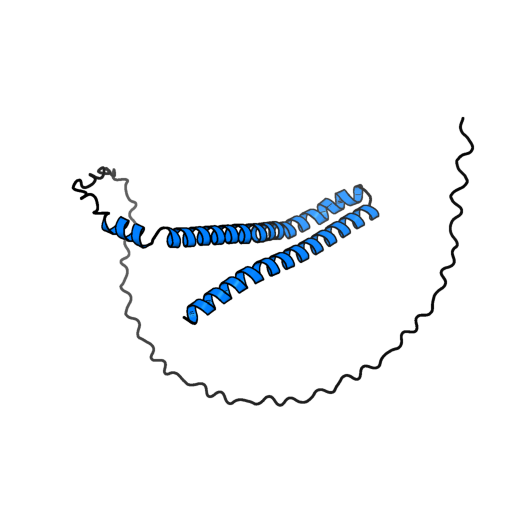G A C 1
ATOM 899 O O . ARG A 1 119 ? -2.471 21.654 -50.681 1.00 53.81 119 ARG A O 1
ATOM 906 N N . ALA A 1 120 ? -2.623 20.635 -48.703 1.00 57.41 120 ALA A N 1
ATOM 907 C CA . ALA A 1 120 ? -3.757 21.373 -48.209 1.00 57.41 120 ALA A CA 1
ATOM 908 C C . ALA A 1 120 ? -3.369 21.857 -46.817 1.00 57.41 120 ALA A C 1
ATOM 910 O O . ALA A 1 120 ? -3.365 21.086 -45.860 1.00 57.41 120 ALA A O 1
ATOM 911 N N . ARG A 1 121 ? -3.009 23.143 -46.713 1.00 59.47 121 ARG A N 1
ATOM 912 C CA . ARG A 1 121 ? -3.038 23.827 -45.421 1.00 59.47 121 ARG A CA 1
ATOM 913 C C . ARG A 1 121 ? -4.436 23.575 -44.848 1.00 59.47 121 ARG A C 1
ATOM 915 O O . ARG A 1 121 ? -5.396 23.915 -45.549 1.00 59.47 121 ARG A O 1
ATOM 922 N N . PRO A 1 122 ? -4.588 22.978 -43.654 1.00 55.34 122 PRO A N 1
ATOM 923 C CA . PRO A 1 122 ? -5.889 22.936 -43.012 1.00 55.34 122 PRO A CA 1
ATOM 924 C C . PRO A 1 122 ? -6.364 24.383 -42.922 1.00 55.34 122 PRO A C 1
ATOM 926 O O . PRO A 1 122 ? -5.690 25.250 -42.361 1.00 55.34 122 PRO A O 1
ATOM 929 N N . ARG A 1 123 ? -7.465 24.675 -43.613 1.00 65.06 123 ARG A N 1
ATOM 930 C CA . ARG A 1 123 ? -8.097 25.986 -43.579 1.00 65.06 123 ARG A CA 1
ATOM 931 C C . ARG A 1 123 ? -8.755 26.060 -42.211 1.00 65.06 123 ARG A C 1
ATOM 933 O O . ARG A 1 123 ? -9.881 25.605 -42.049 1.00 65.06 123 ARG A O 1
ATOM 940 N N . TRP A 1 124 ? -7.990 26.508 -41.219 1.00 62.56 124 TRP A N 1
ATOM 941 C CA . TRP A 1 124 ? -8.479 26.682 -39.860 1.00 62.56 124 TRP A CA 1
ATOM 942 C C . TRP A 1 124 ? -9.783 27.487 -39.912 1.00 62.56 124 TRP A C 1
ATOM 944 O O . TRP A 1 124 ? -9.825 28.503 -40.621 1.00 62.56 124 TRP A O 1
ATOM 954 N N . PRO A 1 125 ? -10.854 27.039 -39.234 1.00 66.31 125 PRO A N 1
ATOM 955 C CA . PRO A 1 125 ? -12.061 27.836 -39.125 1.00 66.31 125 PRO A CA 1
ATOM 956 C C . PRO A 1 125 ? -11.674 29.182 -38.517 1.00 66.31 125 PRO A C 1
ATOM 958 O O . PRO A 1 125 ? -10.961 29.258 -37.516 1.00 66.31 125 PRO A O 1
ATOM 961 N N . LYS A 1 126 ? -12.080 30.256 -39.193 1.00 60.53 126 LYS A N 1
ATOM 962 C CA . LYS A 1 126 ? -11.860 31.620 -38.731 1.00 60.53 126 LYS A CA 1
ATOM 963 C C . LYS A 1 126 ? -12.745 31.785 -37.498 1.00 60.53 126 LYS A C 1
ATOM 965 O O . LYS A 1 126 ? -13.956 31.928 -37.631 1.00 60.53 126 LYS A O 1
ATOM 970 N N . TRP A 1 127 ? -12.161 31.666 -36.311 1.00 65.19 127 TRP A N 1
ATOM 971 C CA . TRP A 1 127 ? -12.858 31.972 -35.071 1.00 65.19 127 TRP A CA 1
ATOM 972 C C . TRP A 1 127 ? -13.195 33.463 -35.104 1.00 65.19 127 TRP A C 1
ATOM 974 O O . TRP A 1 127 ? -12.317 34.308 -34.933 1.00 65.19 127 TRP A O 1
ATOM 984 N N . ASN A 1 128 ? -14.454 33.785 -35.404 1.00 60.59 128 ASN A N 1
ATOM 985 C CA . ASN A 1 128 ? -15.005 35.108 -35.153 1.00 60.59 128 ASN A CA 1
ATOM 986 C C . ASN A 1 128 ? -15.088 35.258 -33.633 1.00 60.59 128 ASN A C 1
ATOM 988 O O . ASN A 1 128 ? -16.076 34.879 -33.012 1.00 60.59 128 ASN A O 1
ATOM 992 N N . LEU A 1 129 ? -14.006 35.752 -33.040 1.00 63.78 129 LEU A N 1
ATOM 993 C CA . LEU A 1 129 ? -14.032 36.305 -31.698 1.00 63.78 129 LEU A CA 1
ATOM 994 C C . LEU A 1 129 ? -14.853 37.591 -31.778 1.00 63.78 129 LEU A C 1
ATOM 996 O O . LEU A 1 129 ? -14.366 38.622 -32.243 1.00 63.78 129 LEU A O 1
ATOM 1000 N N . GLU A 1 130 ? -16.123 37.508 -31.391 1.00 67.06 130 GLU A N 1
ATOM 1001 C CA . GLU A 1 130 ? -16.878 38.696 -31.014 1.00 67.06 130 GLU A CA 1
ATOM 1002 C C . GLU A 1 130 ? -16.110 39.402 -29.882 1.00 67.06 130 GLU A C 1
ATOM 1004 O O . GLU A 1 130 ? -15.610 38.733 -28.969 1.00 67.06 130 GLU A O 1
ATOM 1009 N N . PRO A 1 131 ? -15.937 40.732 -29.946 1.00 58.41 131 PRO A N 1
ATOM 1010 C CA . PRO A 1 131 ? -15.167 41.463 -28.956 1.00 58.41 131 PRO A CA 1
ATOM 1011 C C . PRO A 1 131 ? -15.960 41.535 -27.648 1.00 58.41 131 PRO A C 1
ATOM 1013 O O . PRO A 1 131 ? -16.736 42.460 -27.418 1.00 58.41 131 PRO A O 1
ATOM 1016 N N . THR A 1 132 ? -15.752 40.559 -26.769 1.00 56.84 132 THR A N 1
ATOM 1017 C CA . THR A 1 132 ? -16.104 40.699 -25.356 1.00 56.84 132 THR A CA 1
ATOM 1018 C C . THR A 1 132 ? -15.201 41.773 -24.762 1.00 56.84 132 THR A C 1
ATOM 1020 O O . THR A 1 132 ? -13.977 41.655 -24.796 1.00 56.84 132 THR A O 1
ATOM 1023 N N . ALA A 1 133 ? -15.821 42.844 -24.265 1.00 59.56 133 ALA A N 1
ATOM 1024 C CA . ALA A 1 133 ? -15.166 43.977 -23.630 1.00 59.56 133 ALA A CA 1
ATOM 1025 C C . ALA A 1 133 ? -14.138 43.510 -22.585 1.00 59.56 133 ALA A C 1
ATOM 1027 O O . ALA A 1 133 ? -14.490 42.883 -21.586 1.00 59.56 133 ALA A O 1
ATOM 1028 N N . ALA A 1 134 ? -12.864 43.808 -22.839 1.00 54.22 134 ALA A N 1
ATOM 1029 C CA . ALA A 1 134 ? -11.784 43.555 -21.900 1.00 54.22 134 ALA A CA 1
ATOM 1030 C C . ALA A 1 134 ? -11.849 44.578 -20.750 1.00 54.22 134 ALA A C 1
ATOM 1032 O O . ALA A 1 134 ? -12.009 45.773 -21.018 1.00 54.22 134 ALA A O 1
ATOM 1033 N N . PRO A 1 135 ? -11.709 44.156 -19.482 1.00 57.19 135 PRO A N 1
ATOM 1034 C CA . PRO A 1 135 ? -11.438 45.083 -18.396 1.00 57.19 135 PRO A CA 1
ATOM 1035 C C . PRO A 1 135 ? -10.027 45.659 -18.569 1.00 57.19 135 PRO A C 1
ATOM 1037 O O . PRO A 1 135 ? -9.062 44.934 -18.805 1.00 57.19 135 PRO A O 1
ATOM 1040 N N . THR A 1 136 ? -9.921 46.981 -18.477 1.00 51.81 136 THR A N 1
ATOM 1041 C CA . THR A 1 136 ? -8.659 47.722 -18.509 1.00 51.81 136 THR A CA 1
ATOM 1042 C C . THR A 1 136 ? -7.833 47.385 -17.267 1.00 51.81 136 THR A C 1
ATOM 1044 O O . THR A 1 136 ? -8.077 47.937 -16.196 1.00 51.81 136 THR A O 1
ATOM 1047 N N . GLU A 1 137 ? -6.851 46.494 -17.393 1.00 59.25 137 GLU A N 1
ATOM 1048 C CA . GLU A 1 137 ? -5.786 46.360 -16.396 1.00 59.25 137 GLU A CA 1
ATOM 1049 C C . GLU A 1 137 ? -4.663 47.375 -16.674 1.00 59.25 137 GLU A C 1
ATOM 1051 O O . GLU A 1 137 ? -4.316 47.619 -17.834 1.00 59.25 137 GLU A O 1
ATOM 1056 N N . PRO A 1 138 ? -4.088 48.001 -15.631 1.00 58.00 138 PRO A N 1
ATOM 1057 C CA . PRO A 1 138 ? -2.989 48.940 -15.787 1.00 58.00 138 PRO A CA 1
ATOM 1058 C C . PRO A 1 138 ? -1.695 48.206 -16.160 1.00 58.00 138 PRO A C 1
ATOM 1060 O O . PRO A 1 138 ? -1.130 47.448 -15.373 1.00 58.00 138 PRO A O 1
ATOM 1063 N N . THR A 1 139 ? -1.195 48.488 -17.361 1.00 49.22 139 THR A N 1
ATOM 1064 C CA . THR A 1 139 ? 0.130 48.082 -17.834 1.00 49.22 139 THR A CA 1
ATOM 1065 C C . THR A 1 139 ? 1.218 48.735 -16.979 1.00 49.22 139 THR A C 1
ATOM 1067 O O . THR A 1 139 ? 1.592 49.886 -17.203 1.00 49.22 139 THR A O 1
ATOM 1070 N N . VAL A 1 140 ? 1.753 47.999 -16.007 1.00 61.50 140 VAL A N 1
ATOM 1071 C CA . VAL A 1 140 ? 3.033 48.330 -15.373 1.00 61.50 140 VAL A CA 1
ATOM 1072 C C . VAL A 1 140 ? 4.128 47.698 -16.226 1.00 61.50 140 VAL A C 1
ATOM 1074 O O . VAL A 1 140 ? 4.212 46.478 -16.344 1.00 61.50 140 VAL A O 1
ATOM 1077 N N . ALA A 1 141 ? 4.938 48.539 -16.869 1.00 60.41 141 ALA A N 1
ATOM 1078 C CA . ALA A 1 141 ? 6.094 48.093 -17.633 1.00 60.41 141 ALA A CA 1
ATOM 1079 C C . ALA A 1 141 ? 7.092 47.382 -16.696 1.00 60.41 141 ALA A C 1
ATOM 1081 O O . ALA A 1 141 ? 7.446 47.949 -15.659 1.00 60.41 141 ALA A O 1
ATOM 1082 N N . PRO A 1 142 ? 7.557 46.164 -17.024 1.00 56.00 142 PRO A N 1
ATOM 1083 C CA . PRO A 1 142 ? 8.603 45.519 -16.251 1.00 56.00 142 PRO A CA 1
ATOM 1084 C C . PRO A 1 142 ? 9.937 46.225 -16.520 1.00 56.00 142 PRO A C 1
ATOM 1086 O O . PRO A 1 142 ? 10.448 46.213 -17.638 1.00 56.00 142 PRO A O 1
ATOM 1089 N N . THR A 1 143 ? 10.486 46.861 -15.487 1.00 62.75 143 THR A N 1
ATOM 1090 C CA . THR A 1 143 ? 11.862 47.366 -15.473 1.00 62.75 143 THR A CA 1
ATOM 1091 C C . THR A 1 143 ? 12.826 46.191 -15.634 1.00 62.75 143 THR A C 1
ATOM 1093 O O . THR A 1 143 ? 12.730 45.204 -14.904 1.00 62.75 143 THR A O 1
ATOM 1096 N N . GLU A 1 144 ? 13.739 46.292 -16.599 1.00 60.53 144 GLU A N 1
ATOM 1097 C CA . GLU A 1 144 ? 14.761 45.281 -16.877 1.00 60.53 144 GLU A CA 1
ATOM 1098 C C . GLU A 1 144 ? 15.610 44.985 -15.624 1.00 60.53 144 GLU A C 1
ATOM 1100 O O . GLU A 1 144 ? 16.071 45.921 -14.962 1.00 60.53 144 GLU A O 1
ATOM 1105 N N . PRO A 1 145 ? 15.841 43.707 -15.273 1.00 62.44 145 PRO A N 1
ATOM 1106 C CA . PRO A 1 145 ? 16.729 43.364 -14.176 1.00 62.44 145 PRO A CA 1
ATOM 1107 C C . PRO A 1 145 ? 18.189 43.590 -14.586 1.00 62.44 145 PRO A C 1
ATOM 1109 O O . PRO A 1 145 ? 18.691 43.008 -15.548 1.00 62.44 145 PRO A O 1
ATOM 1112 N N . THR A 1 146 ? 18.874 44.433 -13.820 1.00 62.84 146 THR A N 1
ATOM 1113 C CA . THR A 1 146 ? 20.312 44.686 -13.899 1.00 62.84 146 THR A CA 1
ATOM 1114 C C . THR A 1 146 ? 21.103 43.388 -13.699 1.00 62.84 146 THR A C 1
ATOM 1116 O O . THR A 1 146 ? 20.776 42.566 -12.843 1.00 62.84 146 THR A O 1
ATOM 1119 N N . THR A 1 147 ? 22.154 43.212 -14.497 1.00 67.56 147 THR A N 1
ATOM 1120 C CA . THR A 1 147 ? 23.069 42.059 -14.515 1.00 67.56 147 THR A CA 1
ATOM 1121 C C . THR A 1 147 ? 23.562 41.636 -13.123 1.00 67.56 147 THR A C 1
ATOM 1123 O O . THR A 1 147 ? 23.999 42.502 -12.360 1.00 67.56 147 THR A O 1
ATOM 1126 N N . PRO A 1 148 ? 23.584 40.329 -12.797 1.00 62.84 148 PRO A N 1
ATOM 1127 C CA . PRO A 1 148 ? 24.182 39.853 -11.559 1.00 62.84 148 PRO A CA 1
ATOM 1128 C C . PRO A 1 148 ? 25.711 39.939 -11.649 1.00 62.84 148 PRO A C 1
ATOM 1130 O O . PRO A 1 148 ? 26.333 39.334 -12.519 1.00 62.84 148 PRO A O 1
ATOM 1133 N N . THR A 1 149 ? 26.320 40.696 -10.740 1.00 65.31 149 THR A N 1
ATOM 1134 C CA . THR A 1 149 ? 27.768 40.687 -10.508 1.00 65.31 149 THR A CA 1
ATOM 1135 C C . THR A 1 149 ? 28.153 39.337 -9.901 1.00 65.31 149 THR A C 1
ATOM 1137 O O . THR A 1 149 ? 27.683 39.004 -8.814 1.00 65.31 149 THR A O 1
ATOM 1140 N N . GLU A 1 150 ? 28.985 38.552 -10.590 1.00 57.94 150 GLU A N 1
ATOM 1141 C CA . GLU A 1 150 ? 29.545 37.307 -10.051 1.00 57.94 150 GLU A CA 1
ATOM 1142 C C . GLU A 1 150 ? 30.344 37.591 -8.766 1.00 57.94 150 GLU A C 1
ATOM 1144 O O . GLU A 1 150 ? 31.280 38.397 -8.788 1.00 57.94 150 GLU A O 1
ATOM 1149 N N . PRO A 1 151 ? 30.027 36.941 -7.633 1.00 63.66 151 PRO A N 1
ATOM 1150 C CA . PRO A 1 151 ? 30.891 36.987 -6.469 1.00 63.66 151 PRO A CA 1
ATOM 1151 C C . PRO A 1 151 ? 32.071 36.031 -6.680 1.00 63.66 151 PRO A C 1
ATOM 1153 O O . PRO A 1 151 ? 31.928 34.811 -6.603 1.00 63.66 151 PRO A O 1
ATOM 1156 N N . THR A 1 152 ? 33.259 36.589 -6.907 1.00 59.16 152 THR A N 1
ATOM 1157 C CA . THR A 1 152 ? 34.530 35.859 -6.834 1.00 59.16 152 THR A CA 1
ATOM 1158 C C . THR A 1 152 ? 34.787 35.443 -5.385 1.00 59.16 152 THR A C 1
ATOM 1160 O O . THR A 1 152 ? 35.423 36.167 -4.619 1.00 59.16 152 THR A O 1
ATOM 1163 N N . VAL A 1 153 ? 34.271 34.285 -4.979 1.00 63.97 153 VAL A N 1
ATOM 1164 C CA . VAL A 1 153 ? 34.627 33.658 -3.702 1.00 63.97 153 VAL A CA 1
ATOM 1165 C C . VAL A 1 153 ? 35.804 32.727 -3.963 1.00 63.97 153 VAL A C 1
ATOM 1167 O O . VAL A 1 153 ? 35.657 31.679 -4.587 1.00 63.97 153 VAL A O 1
ATOM 1170 N N . ALA A 1 154 ? 36.992 33.133 -3.515 1.00 67.31 154 ALA A N 1
ATOM 1171 C CA . ALA A 1 154 ? 38.155 32.258 -3.506 1.00 67.31 154 ALA A CA 1
ATOM 1172 C C . ALA A 1 154 ? 37.880 31.059 -2.574 1.00 67.31 154 ALA A C 1
ATOM 1174 O O . ALA A 1 154 ? 37.390 31.264 -1.459 1.00 67.31 154 ALA A O 1
ATOM 1175 N N . PRO A 1 155 ? 38.171 29.817 -2.994 1.00 58.28 155 PRO A N 1
ATOM 1176 C CA . PRO A 1 155 ? 38.008 28.655 -2.137 1.00 58.28 155 PRO A CA 1
ATOM 1177 C C . PRO A 1 155 ? 39.072 28.686 -1.034 1.00 58.28 155 PRO A C 1
ATOM 1179 O O . PRO A 1 155 ? 40.254 28.463 -1.285 1.00 58.28 155 PRO A O 1
ATOM 1182 N N . THR A 1 156 ? 38.655 28.968 0.198 1.00 64.69 156 THR A N 1
ATOM 1183 C CA . THR A 1 156 ? 39.478 28.712 1.383 1.00 64.69 156 THR A CA 1
ATOM 1184 C C . THR A 1 156 ? 39.466 27.207 1.627 1.00 64.69 156 THR A C 1
ATOM 1186 O O . THR A 1 156 ? 38.446 26.662 2.050 1.00 64.69 156 THR A O 1
ATOM 1189 N N . GLU A 1 157 ? 40.570 26.520 1.335 1.00 62.69 157 GLU A N 1
ATOM 1190 C CA . GLU A 1 157 ? 40.740 25.116 1.714 1.00 62.69 157 GLU A CA 1
ATOM 1191 C C . GLU A 1 157 ? 40.657 24.984 3.245 1.00 62.69 157 GLU A C 1
ATOM 1193 O O . GLU A 1 157 ? 41.427 25.630 3.963 1.00 62.69 157 GLU A O 1
ATOM 1198 N N . PRO A 1 158 ? 39.733 24.172 3.786 1.00 63.03 158 PRO A N 1
ATOM 1199 C CA . PRO A 1 158 ? 39.725 23.883 5.207 1.00 63.03 158 PRO A CA 1
ATOM 1200 C C . PRO A 1 158 ? 40.854 22.897 5.522 1.00 63.03 158 PRO A C 1
ATOM 1202 O O . PRO A 1 158 ? 40.774 21.711 5.202 1.00 63.03 158 PRO A O 1
ATOM 1205 N N . THR A 1 159 ? 41.899 23.375 6.195 1.00 65.06 159 THR A N 1
ATOM 1206 C CA . THR A 1 159 ? 42.910 22.520 6.827 1.00 65.06 159 THR A CA 1
ATOM 1207 C C . THR A 1 159 ? 42.266 21.771 7.994 1.00 65.06 159 THR A C 1
ATOM 1209 O O . THR A 1 159 ? 42.242 22.250 9.127 1.00 65.06 159 THR A O 1
ATOM 1212 N N . VAL A 1 160 ? 41.705 20.594 7.722 1.00 64.50 160 VAL A N 1
ATOM 1213 C CA . VAL A 1 160 ? 41.228 19.680 8.763 1.00 64.50 160 VAL A CA 1
ATOM 1214 C C . VAL A 1 160 ? 42.436 18.916 9.294 1.00 64.50 160 VAL A C 1
ATOM 1216 O O . VAL A 1 160 ? 42.941 18.000 8.650 1.00 64.50 160 VAL A O 1
ATOM 1219 N N . VAL A 1 161 ? 42.920 19.313 10.470 1.00 67.44 161 VAL A N 1
ATOM 1220 C CA . VAL A 1 161 ? 43.893 18.524 11.231 1.00 67.44 161 VAL A CA 1
ATOM 1221 C C . VAL A 1 161 ? 43.151 17.305 11.792 1.00 67.44 161 VAL A C 1
ATOM 1223 O O . VAL A 1 161 ? 42.157 17.489 12.498 1.00 67.44 161 VAL A O 1
ATOM 1226 N N . PRO A 1 162 ? 43.570 16.066 11.484 1.00 57.28 162 PRO A N 1
ATOM 1227 C CA . PRO A 1 162 ? 42.944 14.883 12.052 1.00 57.28 162 PRO A CA 1
ATOM 1228 C C . PRO A 1 162 ? 43.300 14.791 13.538 1.00 57.28 162 PRO A C 1
ATOM 1230 O O . PRO A 1 162 ? 44.434 14.490 13.903 1.00 57.28 162 PRO A O 1
ATOM 1233 N N . THR A 1 163 ? 42.328 15.059 14.405 1.00 63.78 163 THR A N 1
ATOM 1234 C CA . THR A 1 163 ? 42.428 14.718 15.824 1.00 63.78 163 THR A CA 1
ATOM 1235 C C . THR A 1 163 ? 42.177 13.220 15.950 1.00 63.78 163 THR A C 1
ATOM 1237 O O . THR A 1 163 ? 41.045 12.764 15.778 1.00 63.78 163 THR A O 1
ATOM 1240 N N . GLU A 1 164 ? 43.227 12.441 16.205 1.00 62.78 164 GLU A N 1
ATOM 1241 C CA . GLU A 1 164 ? 43.087 11.022 16.528 1.00 62.78 164 GLU A CA 1
ATOM 1242 C C . GLU A 1 164 ? 42.205 10.862 17.779 1.00 62.78 164 GLU A C 1
ATOM 1244 O O . GLU A 1 164 ? 42.458 11.506 18.803 1.00 62.78 164 GLU A O 1
ATOM 1249 N N . PRO A 1 165 ? 41.153 10.029 17.734 1.00 61.25 165 PRO A N 1
ATOM 1250 C CA . PRO A 1 165 ? 40.374 9.731 18.921 1.00 61.25 165 PRO A CA 1
ATOM 1251 C C . PRO A 1 165 ? 41.191 8.821 19.843 1.00 61.25 165 PRO A C 1
ATOM 1253 O O . PRO A 1 165 ? 41.393 7.640 19.561 1.00 61.25 165 PRO A O 1
ATOM 1256 N N . THR A 1 166 ? 41.632 9.359 20.980 1.00 62.72 166 THR A N 1
ATOM 1257 C CA . THR A 1 166 ? 42.161 8.563 22.093 1.00 62.72 166 THR A CA 1
ATOM 1258 C C . THR A 1 166 ? 41.034 7.705 22.666 1.00 62.72 166 THR A C 1
ATOM 1260 O O . THR A 1 166 ? 40.237 8.160 23.487 1.00 62.72 166 THR A O 1
ATOM 1263 N N . VAL A 1 167 ? 40.943 6.455 22.216 1.00 59.94 167 VAL A N 1
ATOM 1264 C CA . VAL A 1 167 ? 40.031 5.454 22.776 1.00 59.94 167 VAL A CA 1
ATOM 1265 C C . VAL A 1 167 ? 40.605 4.982 24.110 1.00 59.94 167 VAL A C 1
ATOM 1267 O O . VAL A 1 167 ? 41.566 4.217 24.154 1.00 59.94 167 VAL A O 1
ATOM 1270 N N . VAL A 1 168 ? 40.020 5.448 25.212 1.00 64.56 168 VAL A N 1
ATOM 1271 C CA . VAL A 1 168 ? 40.259 4.879 26.543 1.00 64.56 168 VAL A CA 1
ATOM 1272 C C . VAL A 1 168 ? 39.455 3.575 26.634 1.00 64.56 168 VAL A C 1
ATOM 1274 O O . VAL A 1 168 ? 38.234 3.621 26.457 1.00 64.56 168 VAL A O 1
ATOM 1277 N N . PRO A 1 169 ? 40.081 2.409 26.880 1.00 60.50 169 PRO A N 1
ATOM 1278 C CA . PRO A 1 169 ? 39.347 1.159 27.029 1.00 60.50 169 PRO A CA 1
ATOM 1279 C C . PRO A 1 169 ? 38.472 1.242 28.284 1.00 60.50 169 PRO A C 1
ATOM 1281 O O . PRO A 1 169 ? 38.963 1.336 29.408 1.00 60.50 169 PRO A O 1
ATOM 1284 N N . THR A 1 170 ? 37.156 1.251 28.077 1.00 58.22 170 THR A N 1
ATOM 1285 C CA . THR A 1 170 ? 36.178 1.137 29.159 1.00 58.22 170 THR A CA 1
ATOM 1286 C C . THR A 1 170 ? 36.174 -0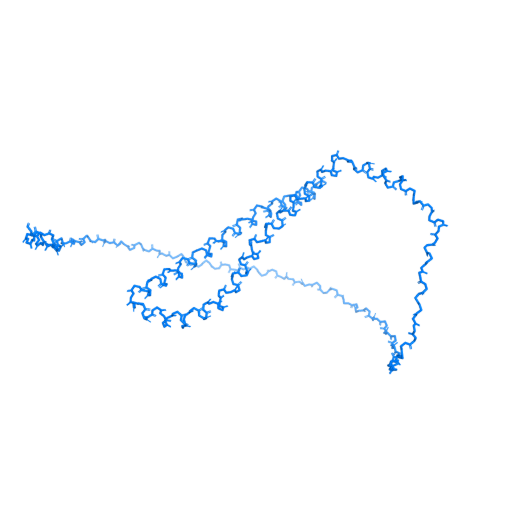.313 29.630 1.00 58.22 170 THR A C 1
ATOM 1288 O O . THR A 1 170 ? 36.067 -1.228 28.816 1.00 58.22 170 THR A O 1
ATOM 1291 N N . ALA A 1 171 ? 36.350 -0.493 30.938 1.00 58.31 171 ALA A N 1
ATOM 1292 C CA . ALA A 1 171 ? 36.457 -1.775 31.615 1.00 58.31 171 ALA A CA 1
ATOM 1293 C C . ALA A 1 171 ? 35.320 -2.745 31.252 1.00 58.31 171 ALA A C 1
ATOM 1295 O O . ALA A 1 171 ? 34.155 -2.361 31.134 1.00 58.31 171 ALA A O 1
ATOM 1296 N N . GLU A 1 172 ? 35.695 -4.013 31.106 1.00 56.06 172 GLU A N 1
ATOM 1297 C CA . GLU A 1 172 ? 34.806 -5.143 30.861 1.00 56.06 172 GLU A CA 1
ATOM 1298 C C . GLU A 1 172 ? 33.749 -5.255 31.976 1.00 56.06 172 GLU A C 1
ATOM 1300 O O . GLU A 1 172 ? 34.096 -5.203 33.161 1.00 56.06 172 GLU A O 1
ATOM 1305 N N . PRO A 1 173 ? 32.456 -5.432 31.651 1.00 57.44 173 PRO A N 1
ATOM 1306 C CA . PRO A 1 173 ? 31.464 -5.761 32.660 1.00 57.44 173 PRO A CA 1
ATOM 1307 C C . PRO A 1 173 ? 31.626 -7.230 33.068 1.00 57.44 173 PRO A C 1
ATOM 1309 O O . PRO A 1 173 ? 31.283 -8.145 32.320 1.00 57.44 173 PRO A O 1
ATOM 1312 N N . THR A 1 174 ? 32.124 -7.457 34.282 1.00 56.88 174 THR A N 1
ATOM 1313 C CA . THR A 1 174 ? 32.076 -8.759 34.955 1.00 56.88 174 THR A CA 1
ATOM 1314 C C . THR A 1 174 ? 30.615 -9.156 35.173 1.00 56.88 174 THR A C 1
ATOM 1316 O O . THR A 1 174 ? 29.960 -8.671 36.094 1.00 56.88 174 THR A O 1
ATOM 1319 N N . VAL A 1 175 ? 30.090 -10.036 34.322 1.00 59.00 175 VAL A N 1
ATOM 1320 C CA . VAL A 1 175 ? 28.769 -10.647 34.504 1.00 59.00 175 VAL A CA 1
ATOM 1321 C C . VAL A 1 175 ? 28.935 -11.870 35.403 1.00 59.00 175 VAL A C 1
ATOM 1323 O O . VAL A 1 175 ? 29.472 -12.894 34.984 1.00 59.00 175 VAL A O 1
ATOM 1326 N N . THR A 1 176 ? 28.492 -11.770 36.653 1.00 54.16 176 THR A N 1
ATOM 1327 C CA . THR A 1 176 ? 28.355 -12.921 37.550 1.00 54.16 176 THR A CA 1
ATOM 1328 C C . THR A 1 176 ? 27.079 -13.698 37.199 1.00 54.16 176 THR A C 1
ATOM 1330 O O . THR A 1 176 ? 25.997 -13.107 37.145 1.00 54.16 176 THR A O 1
ATOM 1333 N N . PRO A 1 177 ? 27.151 -15.019 36.956 1.00 56.75 177 PRO A N 1
ATOM 1334 C CA . PRO A 1 177 ? 25.960 -15.826 36.730 1.00 56.75 177 PRO A CA 1
ATOM 1335 C C . PRO A 1 177 ? 25.227 -16.013 38.062 1.00 56.75 177 PRO A C 1
ATOM 1337 O O . PRO A 1 177 ? 25.756 -16.604 39.000 1.00 56.75 177 PRO A O 1
ATOM 1340 N N . THR A 1 178 ? 24.009 -15.483 38.159 1.00 57.25 178 THR A N 1
ATOM 1341 C CA . THR A 1 178 ? 23.111 -15.771 39.283 1.00 57.25 178 THR A CA 1
ATOM 1342 C C . THR A 1 178 ? 22.352 -17.053 38.955 1.00 57.25 178 THR A C 1
ATOM 1344 O O . THR A 1 178 ? 21.488 -17.049 38.079 1.00 57.25 178 THR A O 1
ATOM 1347 N N . GLU A 1 179 ? 22.693 -18.156 39.624 1.00 53.84 179 GLU A N 1
ATOM 1348 C CA . GLU A 1 179 ? 21.921 -19.400 39.574 1.00 53.84 179 GLU A CA 1
ATOM 1349 C C . GLU A 1 179 ? 20.508 -19.153 40.119 1.00 53.84 179 GLU A C 1
ATOM 1351 O O . GLU A 1 179 ? 20.311 -18.899 41.308 1.00 53.84 179 GLU A O 1
ATOM 1356 N N . GLN A 1 180 ? 19.503 -19.217 39.245 1.00 50.72 180 GLN A N 1
ATOM 1357 C CA . GLN A 1 180 ? 18.105 -19.283 39.660 1.00 50.72 180 GLN A CA 1
ATOM 1358 C C . GLN A 1 180 ? 17.723 -20.744 39.904 1.00 50.72 180 GLN A C 1
ATOM 1360 O O . GLN A 1 180 ? 17.331 -21.474 38.996 1.00 50.72 180 GLN A O 1
ATOM 1365 N N . THR A 1 181 ? 17.834 -21.158 41.163 1.00 57.91 181 THR A N 1
ATOM 1366 C CA . THR A 1 181 ? 17.263 -22.401 41.687 1.00 57.91 181 THR A CA 1
ATOM 1367 C C . THR A 1 181 ? 15.737 -22.313 41.648 1.00 57.91 181 THR A C 1
ATOM 1369 O O . THR A 1 181 ? 15.120 -21.670 42.497 1.00 57.91 181 THR A O 1
ATOM 1372 N N . MET A 1 182 ? 15.112 -22.956 40.661 1.00 52.72 182 MET A N 1
ATOM 1373 C CA . MET A 1 182 ? 13.664 -23.167 40.637 1.00 52.72 182 MET A CA 1
ATOM 1374 C C . MET A 1 182 ? 13.313 -24.387 41.493 1.00 52.72 182 MET A C 1
ATOM 1376 O O . MET A 1 182 ? 13.614 -25.522 41.129 1.00 52.72 182 MET A O 1
ATOM 1380 N N . ALA A 1 183 ? 12.676 -24.147 42.639 1.00 52.78 183 ALA A N 1
ATOM 1381 C CA . ALA A 1 183 ? 12.007 -25.187 43.412 1.00 52.78 183 ALA A CA 1
ATOM 1382 C C . ALA A 1 183 ? 10.688 -25.584 42.711 1.00 52.78 183 ALA A C 1
ATOM 1384 O O . ALA A 1 183 ? 9.943 -24.692 42.295 1.00 52.78 183 ALA A O 1
ATOM 1385 N N . PRO A 1 184 ? 10.354 -26.882 42.587 1.00 55.81 184 PRO A N 1
ATOM 1386 C CA . PRO A 1 184 ? 9.063 -27.305 42.063 1.00 55.81 184 PRO A CA 1
ATOM 1387 C C . PRO A 1 184 ? 7.994 -27.124 43.145 1.00 55.81 184 PRO A C 1
ATOM 1389 O O . PRO A 1 184 ? 8.027 -27.791 44.177 1.00 55.81 184 PRO A O 1
ATOM 1392 N N . ALA A 1 185 ? 7.048 -26.215 42.915 1.00 52.81 185 ALA A N 1
ATOM 1393 C CA . ALA A 1 185 ? 5.849 -26.103 43.734 1.00 52.81 185 ALA A CA 1
ATOM 1394 C C . ALA A 1 185 ? 4.823 -27.148 43.270 1.00 52.81 185 ALA A C 1
ATOM 1396 O O . ALA A 1 185 ? 4.282 -27.059 42.167 1.00 52.81 185 ALA A O 1
ATOM 1397 N N . GLU A 1 186 ? 4.572 -28.140 44.123 1.00 55.78 186 GLU A N 1
ATOM 1398 C CA . GLU A 1 186 ? 3.452 -29.072 44.014 1.00 55.78 186 GLU A CA 1
ATOM 1399 C C . GLU A 1 186 ? 2.129 -28.290 43.984 1.00 55.78 186 GLU A C 1
ATOM 1401 O O . GLU A 1 186 ? 1.751 -27.644 44.962 1.00 55.78 186 GLU A O 1
ATOM 1406 N N . GLN A 1 187 ? 1.404 -28.348 42.865 1.00 49.56 187 GLN A N 1
ATOM 1407 C CA . GLN A 1 187 ? -0.002 -27.953 42.827 1.00 49.56 187 GLN A CA 1
ATOM 1408 C C . GLN A 1 187 ? -0.882 -29.188 42.993 1.00 49.56 187 GLN A C 1
ATOM 1410 O O . GLN A 1 187 ? -1.201 -29.915 42.055 1.00 49.56 187 GLN A O 1
ATOM 1415 N N . THR A 1 188 ? -1.244 -29.383 44.255 1.00 47.00 188 THR A N 1
ATOM 1416 C CA . THR A 1 188 ? -2.360 -30.154 44.792 1.00 47.00 188 THR A CA 1
ATOM 1417 C C . THR A 1 188 ? -3.601 -30.095 43.897 1.00 47.00 188 THR A C 1
ATOM 1419 O O . THR A 1 188 ? -4.251 -29.060 43.761 1.00 47.00 188 THR A O 1
ATOM 1422 N N . ALA A 1 189 ? -3.952 -31.248 43.329 1.00 52.94 189 ALA A N 1
ATOM 1423 C CA . ALA A 1 189 ? -5.225 -31.511 42.680 1.00 52.94 189 ALA A CA 1
ATOM 1424 C C . ALA A 1 189 ? -6.334 -31.619 43.741 1.00 52.94 189 ALA A C 1
ATOM 1426 O O . ALA A 1 189 ? -6.485 -32.649 44.394 1.00 52.94 189 ALA A O 1
ATOM 1427 N N . ALA A 1 190 ? -7.104 -30.549 43.924 1.00 54.84 190 ALA A N 1
ATOM 1428 C CA . ALA A 1 190 ? -8.328 -30.558 44.719 1.00 54.84 190 ALA A CA 1
ATOM 1429 C C . ALA A 1 190 ? -9.318 -29.531 44.154 1.00 54.84 190 ALA A C 1
ATOM 1431 O O . ALA A 1 190 ? -9.287 -28.373 44.552 1.00 54.84 190 ALA A O 1
ATOM 1432 N N . LEU A 1 191 ? -10.136 -29.962 43.186 1.00 48.97 191 LEU A N 1
ATOM 1433 C CA . LEU A 1 191 ? -11.384 -29.356 42.675 1.00 48.97 191 LEU A CA 1
ATOM 1434 C C . LEU A 1 191 ? -11.672 -30.080 41.340 1.00 48.97 191 LEU A C 1
ATOM 1436 O O . LEU A 1 191 ? -10.812 -30.110 40.473 1.00 48.97 191 LEU A O 1
ATOM 1440 N N . THR A 1 192 ? -12.791 -30.749 41.077 1.00 51.09 192 THR A N 1
ATOM 1441 C CA . THR A 1 192 ? -14.127 -30.602 41.645 1.00 51.09 192 THR A CA 1
ATOM 1442 C C . THR A 1 192 ? -14.933 -31.853 41.302 1.00 51.09 192 THR A C 1
ATOM 1444 O O . THR A 1 192 ? -15.098 -32.204 40.133 1.00 51.09 192 THR A O 1
ATOM 1447 N N . GLU A 1 193 ? -15.494 -32.488 42.324 1.00 56.06 193 GLU A N 1
ATOM 1448 C CA . GLU A 1 193 ? -16.670 -33.345 42.213 1.00 56.06 193 GLU A CA 1
ATOM 1449 C C . GLU A 1 193 ? -17.879 -32.515 41.736 1.00 56.06 193 GLU A C 1
ATOM 1451 O O . GLU A 1 193 ? -18.645 -32.000 42.547 1.00 56.06 193 GLU A O 1
ATOM 1456 N N . GLN A 1 194 ? -18.057 -32.326 40.424 1.00 50.03 194 GLN A N 1
ATOM 1457 C CA . GLN A 1 194 ? -19.239 -31.612 39.902 1.00 50.03 194 GLN A CA 1
ATOM 1458 C C . GLN A 1 194 ? -19.967 -32.308 38.748 1.00 50.03 194 GLN A C 1
ATOM 1460 O O . GLN A 1 194 ? -20.763 -31.673 38.063 1.00 50.03 194 GLN A O 1
ATOM 1465 N N . SER A 1 195 ? -19.744 -33.609 38.532 1.00 50.94 195 SER A N 1
ATOM 1466 C CA . SER A 1 195 ? -20.259 -34.287 37.330 1.00 50.94 195 SER A CA 1
ATOM 1467 C C . SER A 1 195 ? -21.296 -35.404 37.540 1.00 50.94 195 SER A C 1
ATOM 1469 O O . SER A 1 195 ? -21.684 -36.008 36.546 1.00 50.94 195 SER A O 1
ATOM 1471 N N . ILE A 1 196 ? -21.782 -35.725 38.749 1.00 55.91 196 ILE A N 1
ATOM 1472 C CA . ILE A 1 196 ? -22.617 -36.946 38.932 1.00 55.91 196 ILE A CA 1
ATOM 1473 C C . ILE A 1 196 ? -23.916 -36.699 39.723 1.00 55.91 196 ILE A C 1
ATOM 1475 O O . ILE A 1 196 ? -24.328 -37.525 40.527 1.00 55.91 196 ILE A O 1
ATOM 1479 N N . GLY A 1 197 ? -24.584 -35.556 39.527 1.00 55.69 197 GLY A N 1
ATOM 1480 C CA . GLY A 1 197 ? -25.731 -35.178 40.370 1.00 55.69 197 GLY A CA 1
ATOM 1481 C C . GLY A 1 197 ? -27.006 -34.687 39.685 1.00 55.69 197 GLY A C 1
ATOM 1482 O O . GLY A 1 197 ? -27.854 -34.161 40.397 1.00 55.69 197 GLY A O 1
ATOM 1483 N N . LEU A 1 198 ? -27.170 -34.781 38.357 1.00 54.34 198 LEU A N 1
ATOM 1484 C CA . LEU A 1 198 ? -28.302 -34.103 37.694 1.00 54.34 198 LEU A CA 1
ATOM 1485 C C . LEU A 1 198 ? -29.022 -34.854 36.563 1.00 54.34 198 LEU A C 1
ATOM 1487 O O . LEU A 1 198 ? -29.723 -34.221 35.781 1.00 54.34 198 LEU A O 1
ATOM 1491 N N . GLU A 1 199 ? -28.950 -36.186 36.508 1.00 55.25 199 GLU A N 1
ATOM 1492 C CA . GLU A 1 199 ? -29.760 -36.952 35.541 1.00 55.25 199 GLU A CA 1
ATOM 1493 C C . GLU A 1 199 ? -30.495 -38.154 36.151 1.00 55.25 199 GLU A C 1
ATOM 1495 O O . GLU A 1 199 ? -30.483 -39.266 35.636 1.00 55.25 199 GLU A O 1
ATOM 1500 N N . GLN A 1 200 ? -31.188 -37.935 37.271 1.00 54.31 200 GLN A N 1
ATOM 1501 C CA . GLN A 1 200 ? -32.169 -38.906 37.760 1.00 54.31 200 GLN A CA 1
ATOM 1502 C C . GLN A 1 200 ? -33.424 -38.181 38.247 1.00 54.31 200 GLN A C 1
ATOM 1504 O O . GLN A 1 200 ? -33.562 -37.853 39.422 1.00 54.31 200 GLN A O 1
ATOM 1509 N N . GLY A 1 201 ? -34.336 -37.885 37.314 1.00 59.44 201 GLY A N 1
ATOM 1510 C CA . GLY A 1 201 ? -35.641 -37.333 37.676 1.00 59.44 201 GLY A CA 1
ATOM 1511 C C . GLY A 1 201 ? -36.406 -36.590 36.586 1.00 59.44 201 GLY A C 1
ATOM 1512 O O . GLY A 1 201 ? -36.875 -35.483 36.849 1.00 59.44 201 GLY A O 1
ATOM 1513 N N . ARG A 1 202 ? -36.593 -37.166 35.390 1.00 60.31 202 ARG A N 1
ATOM 1514 C CA . ARG A 1 202 ? -37.779 -36.847 34.577 1.00 60.31 202 ARG A CA 1
ATOM 1515 C C . ARG A 1 202 ? -38.074 -37.921 33.525 1.00 60.31 202 ARG A C 1
ATOM 1517 O O . ARG A 1 202 ? -37.226 -38.188 32.686 1.00 60.31 202 ARG A O 1
ATOM 1524 N N . SER A 1 203 ? -39.326 -38.387 33.574 1.00 53.00 203 SER A N 1
ATOM 1525 C CA . SER A 1 203 ? -40.041 -39.318 32.683 1.00 53.00 203 SER A CA 1
ATOM 1526 C C . SER A 1 203 ? -39.795 -40.809 32.868 1.00 53.00 203 SER A C 1
ATOM 1528 O O . SER A 1 203 ? -38.676 -41.287 32.612 1.00 53.00 203 SER A O 1
#

Sequence (203 aa):
MASQLMTRIIFILHALILPIWCLVYLIMLLVVGIIVLLAVAFAGIAGGAEALATAAETWLRPLYIIAAPFVVVIGCLIVFPICAGIGLVLLGILYVLCEKDGLDSLEDGMRNFRFPKLRARPRWPKWNLEPTAAPTEPTVAPTEPTTPTEPTVAPTEPTVVPTEPTVVPTAEPTVTPTEQTMAPAEQTAALTEQSIGLEQGRS

Secondary structure (DSSP, 8-state):
-HHHHHHHHHHHHHHHHHHHHHHHHHHHHHHHHHHHHHHHHHHHHHHHHHHHHHHIIIIIHHHHHHHHHHHHHHHHHHHHHHHHHHHHHHHHHHHHHHHHH-HHHHHHHHHH-------S----------------------PPPPPPPP-------------------PPP----------------------SSSS-S---

Foldseek 3Di:
DVVVVVVVVVVVVCVVVLVVVLVVVVVVVVVVVVVVVVVLVVQCVVPPPVSNVVCCVVPVVVVCVVCVVVVVVNVCSVVVVVVVVVVVVVVVVVVVCPVVVDPPVVVVVVVVPPPPPCPDDPPPPPPPPDDDDDDDDDDDDDDDDDDDDDDPDDDDDDPDDDDDDPDDDDDDDPDDDDDDDDDDDDDDDDDDPDPDPPPDDDD

pLDDT: mean 70.44, std 12.58, range [47.0, 93.19]

Organism: NCBI:txid1086054

Radius of gyration: 38.48 Å; chains: 1; bounding box: 84×88×95 Å